Protein AF-A0A519VNT0-F1 (afdb_monomer)

Nearest PDB structures (foldseek):
  8uws-assembly1_D  TM=4.986E-01  e=8.029E-04  Enterobacter hormaechei
  5l0y-assembly1_A  TM=7.628E-01  e=1.742E+00  Thermochaetoides thermophila DSM 1495
  5l0y-assembly3_C  TM=7.439E-01  e=2.266E+00  Thermochaetoides thermophila DSM 1495
  5l0w-assembly1_B  TM=7.515E-01  e=2.797E+00  Thermochaetoides thermophila
  7kdt-assembly1_A  TM=6.307E-01  e=5.260E+00  Homo sapiens

Foldseek 3Di:
DVLVVLLVVLVVCVVVVVLVVSLVSLVVNCPDPPPVSVCSLVVNLVSCLSVVVLVVSLVSLVVSLVPPPDPDCSNVVSVLSNLLSVQQVVQVVDADDDDDDDQDDPQPPDADWDQWDDDPQKIKIKHWAWDDPVFDWDWDADPVRPDIDIDTDGGTAIAMKIWPHHSNDHDIDIDGQADADPQKHWGQWADQLVNFKIKIWIAGPPGAIFIWIWGADPPRGIDHTHTADCLGDPPPKHWHNWYQENVRQKIKIWICDPPDQARIFIWMWTADPVRDTHHIDTLDPLQDANYGKGNWDAHPVQQKIKTWDQRGRHSHDTFIWIWHDDSPDIDRTDTPGPPD

Solvent-accessible surface area (backbone atoms only — not comparable to full-atom values): 18352 Å² total; per-residue (Å²): 110,68,72,57,54,43,46,54,49,19,50,50,29,46,75,70,63,40,28,76,66,17,30,63,36,18,67,57,34,41,74,52,84,56,75,91,43,60,61,27,31,50,53,27,17,50,22,29,38,74,65,68,36,29,69,64,14,39,54,34,32,52,50,34,62,74,71,55,81,70,92,55,69,64,58,59,46,39,54,43,50,37,50,11,30,54,47,39,62,56,40,67,74,62,71,66,88,79,85,87,75,83,58,53,78,76,65,70,75,46,73,58,67,47,51,74,36,78,56,99,73,29,40,32,32,18,36,23,41,74,49,91,54,89,81,43,69,41,75,49,61,49,100,82,65,81,48,78,49,77,44,76,50,66,55,64,43,40,33,38,31,34,31,52,53,60,68,88,46,86,86,53,55,74,46,74,50,60,69,72,63,91,73,53,29,32,32,28,58,20,55,38,66,84,73,49,37,32,30,28,17,34,32,39,98,88,49,63,37,26,43,23,41,29,40,57,44,87,90,86,41,51,42,69,68,42,75,47,56,64,62,63,38,44,89,98,33,40,17,35,35,39,27,44,26,74,86,35,50,33,39,33,30,21,31,51,44,91,88,60,78,30,52,26,20,43,30,34,20,49,32,41,96,88,70,54,69,44,70,59,41,69,62,47,76,67,73,29,38,71,28,46,23,38,64,54,43,58,40,83,92,76,27,36,38,37,29,32,35,51,50,65,68,37,83,61,65,71,35,38,30,39,28,45,40,79,90,82,56,66,43,77,60,40,63,64,46,68,93,84

pLDDT: mean 92.42, std 7.84, range [57.22, 98.88]

Radius of gyration: 22.6 Å; Cα contacts (8 Å, |Δi|>4): 727; chains: 1; bounding box: 54×50×57 Å

Mean predicted aligned error: 5.79 Å

Structure (mmCIF, N/CA/C/O backbone):
data_AF-A0A519VNT0-F1
#
_entry.id   AF-A0A519VNT0-F1
#
loop_
_atom_site.group_PDB
_atom_site.id
_atom_site.type_symbol
_atom_site.label_atom_id
_atom_site.label_alt_id
_atom_site.label_comp_id
_atom_site.label_asym_id
_atom_site.label_entity_id
_atom_site.label_seq_id
_atom_site.pdbx_PDB_ins_code
_atom_site.Cartn_x
_atom_site.Cartn_y
_atom_site.Cartn_z
_atom_site.occupancy
_atom_site.B_iso_or_equiv
_atom_site.auth_seq_id
_atom_site.auth_comp_id
_atom_site.auth_asym_id
_atom_site.auth_atom_id
_atom_site.pdbx_PDB_model_num
ATOM 1 N N . ASP A 1 1 ? 31.251 14.416 -16.989 1.00 85.56 1 ASP A N 1
ATOM 2 C CA . ASP A 1 1 ? 30.393 15.292 -16.159 1.00 85.56 1 ASP A CA 1
ATOM 3 C C . ASP A 1 1 ? 28.983 15.468 -16.705 1.00 85.56 1 ASP A C 1
ATOM 5 O O . ASP A 1 1 ? 28.049 15.229 -15.952 1.00 85.56 1 ASP A O 1
ATOM 9 N N . HIS A 1 2 ? 28.792 15.786 -17.993 1.00 94.19 2 HIS A N 1
ATOM 10 C CA . HIS A 1 2 ? 27.448 15.972 -18.570 1.00 94.19 2 HIS A CA 1
ATOM 11 C C . HIS A 1 2 ? 26.512 14.753 -18.417 1.00 94.19 2 HIS A C 1
ATOM 13 O O . HIS A 1 2 ? 25.457 14.894 -17.804 1.00 94.19 2 HIS A O 1
ATOM 19 N N . GLU A 1 3 ? 26.909 13.562 -18.896 1.00 96.06 3 GLU A N 1
ATOM 20 C CA . GLU A 1 3 ? 26.074 12.343 -18.804 1.00 96.06 3 GLU A CA 1
ATOM 21 C C . GLU A 1 3 ? 25.669 12.027 -17.357 1.00 96.06 3 GLU A C 1
ATOM 23 O O . GLU A 1 3 ? 24.525 11.685 -17.069 1.00 96.06 3 GLU A O 1
ATOM 28 N N . TYR A 1 4 ? 26.607 12.208 -16.423 1.00 96.06 4 TYR A N 1
ATOM 29 C CA . TYR A 1 4 ? 26.356 12.022 -15.000 1.00 96.06 4 TYR A CA 1
ATOM 30 C C . TYR A 1 4 ? 25.304 12.999 -14.474 1.00 96.06 4 TYR A C 1
ATOM 32 O O . TYR A 1 4 ? 24.347 12.560 -13.845 1.00 96.06 4 TYR A O 1
ATOM 40 N N . CYS A 1 5 ? 25.443 14.299 -14.742 1.00 96.69 5 CYS A N 1
ATOM 41 C CA . CYS A 1 5 ? 24.480 15.296 -14.276 1.00 96.69 5 CYS A CA 1
ATOM 42 C C . CYS A 1 5 ? 23.077 15.056 -14.849 1.00 96.69 5 CYS A C 1
ATOM 44 O O . CYS A 1 5 ? 22.102 15.136 -14.105 1.00 96.69 5 CYS A O 1
ATOM 46 N N . VAL A 1 6 ? 22.978 14.720 -16.140 1.00 97.62 6 VAL A N 1
ATOM 47 C CA . VAL A 1 6 ? 21.698 14.407 -16.797 1.00 97.62 6 VAL A CA 1
ATOM 48 C C . VAL A 1 6 ? 21.039 13.190 -16.153 1.00 97.62 6 VAL A C 1
ATOM 50 O O . VAL A 1 6 ? 19.878 13.264 -15.758 1.00 97.62 6 VAL A O 1
ATOM 53 N N . PHE A 1 7 ? 21.787 12.098 -15.976 1.00 97.31 7 PHE A N 1
ATOM 54 C CA . PHE A 1 7 ? 21.265 10.884 -15.352 1.00 97.31 7 PHE A CA 1
ATOM 55 C C . PHE A 1 7 ? 20.817 11.123 -13.903 1.00 97.31 7 PHE A C 1
ATOM 57 O O . PHE A 1 7 ? 19.724 10.717 -13.524 1.00 97.31 7 PHE A O 1
ATOM 64 N N . GLN A 1 8 ? 21.616 11.830 -13.097 1.00 97.12 8 GLN A N 1
ATOM 65 C CA . GLN A 1 8 ? 21.263 12.112 -11.701 1.00 97.12 8 GLN A CA 1
ATOM 66 C C . GLN A 1 8 ? 20.022 13.002 -11.583 1.00 97.12 8 GLN A C 1
ATOM 68 O O . GLN A 1 8 ? 19.226 12.823 -10.661 1.00 97.12 8 GLN A O 1
ATOM 73 N N . LEU A 1 9 ? 19.839 13.949 -12.507 1.00 97.00 9 LEU A N 1
ATOM 74 C CA . LEU A 1 9 ? 18.636 14.773 -12.552 1.00 97.00 9 LEU A CA 1
ATOM 75 C C . LEU A 1 9 ? 17.406 13.942 -12.944 1.00 97.00 9 LEU A C 1
ATOM 77 O O . LEU A 1 9 ? 16.377 14.046 -12.278 1.00 97.00 9 LEU A O 1
ATOM 81 N N . ALA A 1 10 ? 17.535 13.073 -13.952 1.00 97.75 10 ALA A N 1
ATOM 82 C CA . ALA A 1 10 ? 16.481 12.148 -14.367 1.00 97.75 10 ALA A CA 1
ATOM 83 C C . ALA A 1 10 ? 16.052 11.212 -13.220 1.00 97.75 10 ALA A C 1
ATOM 85 O O . ALA A 1 10 ? 14.868 11.143 -12.888 1.00 97.75 10 ALA A O 1
ATOM 86 N N . GLU A 1 11 ? 17.016 10.565 -12.553 1.00 97.12 11 GLU A N 1
ATOM 87 C CA . GLU A 1 11 ? 16.769 9.680 -11.405 1.00 97.12 11 GLU A CA 1
ATOM 88 C C . GLU A 1 11 ? 16.123 10.425 -10.235 1.00 97.12 11 GLU A C 1
ATOM 90 O O . GLU A 1 11 ? 15.186 9.916 -9.621 1.00 97.12 11 GLU A O 1
ATOM 95 N N . SER A 1 12 ? 16.584 11.643 -9.937 1.00 97.25 12 SER A N 1
ATOM 96 C CA . SER A 1 12 ? 16.016 12.466 -8.865 1.00 97.25 12 SER A CA 1
ATOM 97 C C . SER A 1 12 ? 14.551 12.817 -9.142 1.00 97.25 12 SER A C 1
ATOM 99 O O . SER A 1 12 ? 13.687 12.617 -8.285 1.00 97.25 12 SER A O 1
ATOM 101 N N . LEU A 1 13 ? 14.244 13.270 -10.362 1.00 97.81 13 LEU A N 1
ATOM 102 C CA . LEU A 1 13 ? 12.881 13.613 -10.775 1.00 97.81 13 LEU A CA 1
ATOM 103 C C . LEU A 1 13 ? 11.958 12.389 -10.766 1.00 97.81 13 LEU A C 1
ATOM 105 O O . LEU A 1 13 ? 10.841 12.469 -10.253 1.00 97.81 13 LEU A O 1
ATOM 109 N N . ARG A 1 14 ? 12.437 11.240 -11.255 1.00 96.56 14 ARG A N 1
ATOM 110 C CA . ARG A 1 14 ? 11.702 9.966 -11.230 1.00 96.56 14 ARG A CA 1
ATOM 111 C C . ARG A 1 14 ? 11.460 9.471 -9.808 1.00 96.56 14 ARG A C 1
ATOM 113 O O . ARG A 1 14 ? 10.339 9.094 -9.478 1.00 96.56 14 ARG A O 1
ATOM 120 N N . GLY A 1 15 ? 12.471 9.541 -8.941 1.00 94.38 15 GLY A N 1
ATOM 121 C CA . GLY A 1 15 ? 12.352 9.210 -7.519 1.00 94.38 15 GLY A CA 1
ATOM 122 C C . GLY A 1 15 ? 11.358 10.114 -6.783 1.00 94.38 15 GLY A C 1
ATOM 123 O O . GLY A 1 15 ? 10.621 9.648 -5.915 1.00 94.38 15 GLY A O 1
ATOM 124 N N . TYR A 1 16 ? 11.270 11.384 -7.186 1.00 93.75 16 TYR A N 1
ATOM 125 C CA . TYR A 1 16 ? 10.260 12.335 -6.715 1.00 93.75 16 TYR A CA 1
ATOM 126 C C . TYR A 1 16 ? 8.884 12.166 -7.393 1.00 93.75 16 TYR A C 1
ATOM 128 O O . TYR A 1 16 ? 7.928 12.848 -7.030 1.00 93.75 16 TYR A O 1
ATOM 136 N N . LYS A 1 17 ? 8.756 11.238 -8.352 1.00 93.88 17 LYS A N 1
ATOM 137 C CA . LYS A 1 17 ? 7.556 10.987 -9.170 1.00 93.88 17 LYS A CA 1
ATOM 138 C C . LYS A 1 17 ? 7.111 12.177 -10.030 1.00 93.88 17 LYS A C 1
ATOM 140 O O . LYS A 1 17 ? 5.953 12.247 -10.436 1.00 93.88 17 LYS A O 1
ATOM 145 N N . ASN A 1 18 ? 8.023 13.092 -10.352 1.00 96.81 18 ASN A N 1
ATOM 146 C CA . ASN A 1 18 ? 7.801 14.115 -11.370 1.00 96.81 18 ASN A CA 1
ATOM 147 C C . ASN A 1 18 ? 8.150 13.544 -12.754 1.00 96.81 18 ASN A C 1
ATOM 149 O O . ASN A 1 18 ? 9.199 13.837 -13.330 1.00 96.81 18 ASN A O 1
ATOM 153 N N . PHE A 1 19 ? 7.281 12.663 -13.250 1.00 96.69 19 PHE A N 1
ATOM 154 C CA . PHE A 1 19 ? 7.513 11.914 -14.486 1.00 96.69 19 PHE A CA 1
ATOM 155 C C . PHE A 1 19 ? 7.483 12.791 -15.742 1.00 96.69 19 PHE A C 1
ATOM 157 O O . PHE A 1 19 ? 8.197 12.492 -16.698 1.00 96.69 19 PHE A O 1
ATOM 164 N N . THR A 1 20 ? 6.732 13.896 -15.727 1.00 96.75 20 THR A N 1
ATOM 165 C CA . THR A 1 20 ? 6.693 14.870 -16.828 1.00 96.75 20 THR A CA 1
ATOM 166 C C . THR A 1 20 ? 8.078 15.443 -17.113 1.00 96.75 20 THR A C 1
ATOM 168 O O . THR A 1 20 ? 8.523 15.446 -18.260 1.00 96.75 20 THR A O 1
ATOM 171 N N . ASP A 1 21 ? 8.786 15.882 -16.071 1.00 97.44 21 ASP A N 1
ATOM 172 C CA . ASP A 1 21 ? 10.123 16.453 -16.236 1.00 97.44 21 ASP A CA 1
ATOM 173 C C . ASP A 1 21 ? 11.182 15.356 -16.396 1.00 97.44 21 ASP A C 1
ATOM 175 O O . ASP A 1 21 ? 12.116 15.511 -17.182 1.00 97.44 21 ASP A O 1
ATOM 179 N N . ALA A 1 22 ? 11.036 14.224 -15.693 1.00 98.19 22 ALA A N 1
ATOM 180 C CA . ALA A 1 22 ? 11.963 13.098 -15.809 1.00 98.19 22 ALA A CA 1
ATOM 181 C C . ALA A 1 22 ? 12.039 12.551 -17.245 1.00 98.19 22 ALA A C 1
ATOM 183 O O . ALA A 1 22 ? 13.131 12.218 -17.707 1.00 98.19 22 ALA A O 1
ATOM 184 N N . GLU A 1 23 ? 10.909 12.500 -17.961 1.00 98.25 23 GLU A N 1
ATOM 185 C CA . GLU A 1 23 ? 10.842 12.029 -19.350 1.00 98.25 23 GLU A CA 1
ATOM 186 C C . GLU A 1 23 ? 11.825 12.781 -20.258 1.00 98.25 23 GLU A C 1
ATOM 188 O O . GLU A 1 23 ? 12.539 12.155 -21.040 1.00 98.25 23 GLU A O 1
ATOM 193 N N . GLN A 1 24 ? 11.920 14.108 -20.119 1.00 97.38 24 GLN A N 1
ATOM 194 C CA . GLN A 1 24 ? 12.799 14.940 -20.949 1.00 97.38 24 GLN A CA 1
ATOM 195 C C . GLN A 1 24 ? 14.274 14.582 -20.745 1.00 97.38 24 GLN A C 1
ATOM 197 O O . GLN A 1 24 ? 15.047 14.523 -21.700 1.00 97.38 24 GLN A O 1
ATOM 202 N N . TRP A 1 25 ? 14.670 14.303 -19.503 1.00 98.19 25 TRP A N 1
ATOM 203 C CA . TRP A 1 25 ? 16.051 13.953 -19.179 1.00 98.19 25 TRP A CA 1
ATOM 204 C C . TRP A 1 25 ? 16.388 12.511 -19.556 1.00 98.19 25 TRP A C 1
ATOM 206 O O . TRP A 1 25 ? 17.481 12.256 -20.063 1.00 98.19 25 TRP A O 1
ATOM 216 N N . TYR A 1 26 ? 15.454 11.569 -19.395 1.00 98.38 26 TYR A N 1
ATOM 217 C CA . TYR A 1 26 ? 15.657 10.203 -19.881 1.00 98.38 26 TYR A CA 1
ATOM 218 C C . TYR A 1 26 ? 15.629 10.094 -21.405 1.00 98.38 26 TYR A C 1
ATOM 220 O O . TYR A 1 26 ? 16.329 9.240 -21.947 1.00 98.38 26 TYR A O 1
ATOM 228 N N . ALA A 1 27 ? 14.909 10.978 -22.104 1.00 97.69 27 ALA A N 1
ATOM 229 C CA . ALA A 1 27 ? 14.962 11.060 -23.561 1.00 97.69 27 ALA A CA 1
ATOM 230 C C . ALA A 1 27 ? 16.383 11.348 -24.071 1.00 97.69 27 ALA A C 1
ATOM 232 O O . ALA A 1 27 ? 16.737 10.874 -25.145 1.00 97.69 27 ALA A O 1
ATOM 233 N N . LEU A 1 28 ? 17.194 12.077 -23.293 1.00 97.00 28 LEU A N 1
ATOM 234 C CA . LEU A 1 28 ? 18.621 12.283 -23.560 1.00 97.00 28 LEU A CA 1
ATOM 235 C C . LEU A 1 28 ? 19.463 11.095 -23.072 1.00 97.00 28 LEU A C 1
ATOM 237 O O . LEU A 1 28 ? 20.336 10.610 -23.788 1.00 97.00 28 LEU A O 1
ATOM 241 N N . ALA A 1 29 ? 19.206 10.620 -21.849 1.00 97.19 29 ALA A N 1
ATOM 242 C CA . ALA A 1 29 ? 20.043 9.612 -21.200 1.00 97.19 29 ALA A CA 1
ATOM 243 C C . ALA A 1 29 ? 19.969 8.222 -21.849 1.00 97.19 29 ALA A C 1
ATOM 245 O O . ALA A 1 29 ? 20.934 7.463 -21.770 1.00 97.19 29 ALA A O 1
ATOM 246 N N . LYS A 1 30 ? 18.846 7.874 -22.493 1.00 95.94 30 LYS A N 1
ATOM 247 C CA . LYS A 1 30 ? 18.658 6.568 -23.146 1.00 95.94 30 LYS A CA 1
ATOM 248 C C . LYS A 1 30 ? 19.685 6.278 -24.247 1.00 95.94 30 LYS A C 1
ATOM 250 O O . LYS A 1 30 ? 19.973 5.115 -24.495 1.00 95.94 30 LYS A O 1
ATOM 255 N N . ASP A 1 31 ? 20.253 7.318 -24.862 1.00 94.06 31 ASP A N 1
ATOM 256 C CA . ASP A 1 31 ? 21.193 7.190 -25.980 1.00 94.06 31 ASP A CA 1
ATOM 257 C C . ASP A 1 31 ? 22.669 7.178 -25.537 1.00 94.06 31 ASP A C 1
ATOM 259 O O . ASP A 1 31 ? 23.569 6.994 -26.371 1.00 94.06 31 ASP A O 1
ATOM 263 N N . PHE A 1 32 ? 22.940 7.346 -24.235 1.00 95.62 32 PHE A N 1
ATOM 264 C CA . PHE A 1 32 ? 24.294 7.325 -23.678 1.00 95.62 32 PHE A CA 1
ATOM 265 C C . PHE A 1 32 ? 24.969 5.972 -23.914 1.00 95.62 32 PHE A C 1
ATOM 267 O O . PHE A 1 32 ? 24.400 4.909 -23.674 1.00 95.62 32 PHE A O 1
ATOM 274 N N . LYS A 1 33 ? 26.226 6.004 -24.372 1.00 93.81 33 LYS A N 1
ATOM 275 C CA . LYS A 1 33 ? 26.982 4.787 -24.729 1.00 93.81 33 LYS A CA 1
ATOM 276 C C . LYS A 1 33 ? 27.740 4.179 -23.558 1.00 93.81 33 LYS A C 1
ATOM 278 O O . LYS A 1 33 ? 28.199 3.043 -23.647 1.00 93.81 33 LYS A O 1
ATOM 283 N N . ASN A 1 34 ? 27.878 4.920 -22.462 1.00 93.94 34 ASN A N 1
ATOM 284 C CA . ASN A 1 34 ? 28.502 4.416 -21.253 1.00 93.94 34 ASN A CA 1
ATOM 285 C C . ASN A 1 34 ? 27.618 3.321 -20.614 1.00 93.94 34 ASN A C 1
ATOM 287 O O . ASN A 1 34 ? 26.495 3.624 -20.201 1.00 93.94 34 ASN A O 1
ATOM 291 N N . PRO A 1 35 ? 28.117 2.077 -20.449 1.00 91.19 35 PRO A N 1
ATOM 292 C CA . PRO A 1 35 ? 27.338 0.964 -19.897 1.00 91.19 35 PRO A CA 1
ATOM 293 C C . PRO A 1 35 ? 26.754 1.225 -18.504 1.00 91.19 35 PRO A C 1
ATOM 295 O O . PRO A 1 35 ? 25.769 0.601 -18.121 1.00 91.19 35 PRO A O 1
ATOM 298 N N . LYS A 1 36 ? 27.321 2.173 -17.744 1.00 93.69 36 LYS A N 1
ATOM 299 C CA . LYS A 1 36 ? 26.780 2.607 -16.449 1.00 93.69 36 LYS A CA 1
ATOM 300 C C . LYS A 1 36 ? 25.332 3.108 -16.542 1.00 93.69 36 LYS A C 1
ATOM 302 O O . LYS A 1 36 ? 24.593 2.983 -15.571 1.00 93.69 36 LYS A O 1
ATOM 307 N N . TYR A 1 37 ? 24.934 3.668 -17.684 1.00 95.50 37 TYR A N 1
ATOM 308 C CA . TYR A 1 37 ? 23.617 4.274 -17.894 1.00 95.50 37 TYR A CA 1
ATOM 309 C C . TYR A 1 37 ? 22.685 3.403 -18.737 1.00 95.50 37 TYR A C 1
ATOM 311 O O . TYR A 1 37 ? 21.644 3.884 -19.173 1.00 95.50 37 TYR A O 1
ATOM 319 N N . ILE A 1 38 ? 23.017 2.125 -18.939 1.00 93.38 38 ILE A N 1
ATOM 320 C CA . ILE A 1 38 ? 22.280 1.221 -19.833 1.00 93.38 38 ILE A CA 1
ATOM 321 C C . ILE A 1 38 ? 20.786 1.079 -19.481 1.00 93.38 38 ILE A C 1
ATOM 323 O O . ILE A 1 38 ? 19.953 0.881 -20.359 1.00 93.38 38 ILE A O 1
ATOM 327 N N . LEU A 1 39 ? 20.419 1.243 -18.204 1.00 97.00 39 LEU A N 1
ATOM 328 C CA . LEU A 1 39 ? 19.022 1.195 -17.753 1.00 97.00 39 LEU A CA 1
ATOM 329 C C . LEU A 1 39 ? 18.229 2.478 -18.048 1.00 97.00 39 LEU A C 1
ATOM 331 O O . LEU A 1 39 ? 17.021 2.500 -17.840 1.00 97.00 39 LEU A O 1
ATOM 335 N N . SER A 1 40 ? 18.858 3.535 -18.568 1.00 97.81 40 SER A N 1
ATOM 336 C CA . SER A 1 40 ? 18.159 4.781 -18.920 1.00 97.81 40 SER A CA 1
ATOM 337 C C . SER A 1 40 ? 17.066 4.555 -19.964 1.00 97.81 40 SER A C 1
ATOM 339 O O . SER A 1 40 ? 16.037 5.215 -19.906 1.00 97.81 40 SER A O 1
ATOM 341 N N . SER A 1 41 ? 17.248 3.589 -20.873 1.00 97.06 41 SER A N 1
ATOM 342 C CA . SER A 1 41 ? 16.222 3.199 -21.850 1.00 97.06 41 SER A CA 1
ATOM 343 C C . SER A 1 41 ? 14.996 2.550 -21.183 1.00 97.06 41 SER A C 1
ATOM 345 O O . SER A 1 41 ? 13.860 2.899 -21.501 1.00 97.06 41 SER A O 1
ATOM 347 N N . PHE A 1 42 ? 15.207 1.696 -20.172 1.00 98.12 42 PHE A N 1
ATOM 348 C CA . PHE A 1 42 ? 14.118 1.137 -19.360 1.00 98.12 42 PHE A CA 1
ATOM 349 C C . PHE A 1 42 ? 13.363 2.237 -18.604 1.00 98.12 42 PHE A C 1
ATOM 351 O O . PHE A 1 42 ? 12.135 2.295 -18.641 1.00 98.12 42 PHE A O 1
ATOM 358 N N . TRP A 1 43 ? 14.091 3.136 -17.939 1.00 98.12 43 TRP A N 1
ATOM 359 C CA . TRP A 1 43 ? 13.475 4.215 -17.168 1.00 98.12 43 TRP A CA 1
ATOM 360 C C . TRP A 1 43 ? 12.768 5.237 -18.055 1.00 98.12 43 TRP A C 1
ATOM 362 O O . TRP A 1 43 ? 11.705 5.719 -17.678 1.00 98.12 43 TRP A O 1
ATOM 372 N N . TYR A 1 44 ? 13.277 5.508 -19.258 1.00 98.56 44 TYR A N 1
ATOM 373 C CA . TYR A 1 44 ? 12.567 6.313 -20.248 1.00 98.56 44 TYR A CA 1
ATOM 374 C C . TYR A 1 44 ? 11.183 5.723 -20.557 1.00 98.56 44 TYR A C 1
ATOM 376 O O . TYR A 1 44 ? 10.173 6.423 -20.460 1.00 98.56 44 TYR A O 1
ATOM 384 N N . ALA A 1 45 ? 11.120 4.420 -20.839 1.00 98.38 45 ALA A N 1
ATOM 385 C CA . ALA A 1 45 ? 9.864 3.719 -21.088 1.00 98.38 45 ALA A CA 1
ATOM 386 C C . ALA A 1 45 ? 8.911 3.753 -19.873 1.00 98.38 45 ALA A C 1
ATOM 388 O O . ALA A 1 45 ? 7.714 3.992 -20.041 1.00 98.38 45 ALA A O 1
ATOM 389 N N . GLU A 1 46 ? 9.431 3.614 -18.645 1.00 97.06 46 GLU A N 1
ATOM 390 C CA . GLU A 1 46 ? 8.644 3.804 -17.413 1.00 97.06 46 GLU A CA 1
ATOM 391 C C . GLU A 1 46 ? 8.063 5.225 -17.323 1.00 97.06 46 GLU A C 1
ATOM 393 O O . GLU A 1 46 ? 6.879 5.381 -17.020 1.00 97.06 46 GLU A O 1
ATOM 398 N N . THR A 1 47 ? 8.854 6.265 -17.617 1.00 97.81 47 THR A N 1
ATOM 399 C CA . THR A 1 47 ? 8.358 7.651 -17.572 1.00 97.81 47 THR A CA 1
ATOM 400 C C . THR A 1 47 ? 7.276 7.915 -18.614 1.00 97.81 47 THR A C 1
ATOM 402 O O . THR A 1 47 ? 6.268 8.538 -18.284 1.00 97.81 47 THR A O 1
ATOM 405 N N . LEU A 1 48 ? 7.418 7.370 -19.829 1.00 98.31 48 LEU A N 1
ATOM 406 C CA . LEU A 1 48 ? 6.377 7.435 -20.857 1.00 98.31 48 LEU A CA 1
ATOM 407 C C . LEU A 1 48 ? 5.083 6.786 -20.354 1.00 98.31 48 LEU A C 1
ATOM 409 O O . LEU A 1 48 ? 4.016 7.401 -20.405 1.00 98.31 48 LEU A O 1
ATOM 413 N N . ARG A 1 49 ? 5.172 5.579 -19.779 1.00 97.12 49 ARG A N 1
ATOM 414 C CA . ARG A 1 49 ? 4.012 4.892 -19.200 1.00 97.12 49 ARG A CA 1
ATOM 415 C C . ARG A 1 49 ? 3.353 5.730 -18.104 1.00 97.12 49 ARG A C 1
ATOM 417 O O . ARG A 1 49 ? 2.132 5.872 -18.098 1.00 97.12 49 ARG A O 1
ATOM 424 N N . ALA A 1 50 ? 4.138 6.283 -17.183 1.00 95.56 50 ALA A N 1
ATOM 425 C CA . ALA A 1 50 ? 3.629 7.103 -16.086 1.00 95.56 50 ALA A CA 1
ATOM 426 C C . ALA A 1 50 ? 2.952 8.397 -16.578 1.00 95.56 50 ALA A C 1
ATOM 428 O O . ALA A 1 50 ? 1.967 8.836 -15.986 1.00 95.56 50 ALA A O 1
ATOM 429 N N . ASN A 1 51 ? 3.417 8.947 -17.702 1.00 96.44 51 ASN A N 1
ATOM 430 C CA . ASN A 1 51 ? 2.796 10.071 -18.405 1.00 96.44 51 ASN A CA 1
ATOM 431 C C . ASN A 1 51 ? 1.628 9.649 -19.321 1.00 96.44 51 ASN A C 1
ATOM 433 O O . ASN A 1 51 ? 1.151 10.457 -20.114 1.00 96.44 51 ASN A O 1
ATOM 437 N N . GLN A 1 52 ? 1.154 8.400 -19.210 1.00 95.19 52 GLN A N 1
ATOM 438 C CA . GLN A 1 52 ? 0.039 7.822 -19.976 1.00 95.19 52 GLN A CA 1
ATOM 439 C C . GLN A 1 52 ? 0.293 7.729 -21.491 1.00 95.19 52 GLN A C 1
ATOM 441 O O . GLN A 1 52 ? -0.630 7.546 -22.286 1.00 95.19 52 GLN A O 1
ATOM 446 N N . LYS A 1 53 ? 1.561 7.787 -21.903 1.00 97.69 53 LYS A N 1
ATOM 447 C CA . LYS A 1 53 ? 2.027 7.599 -23.280 1.00 97.69 53 LYS A CA 1
ATOM 448 C C . LYS A 1 53 ? 2.231 6.113 -23.579 1.00 97.69 53 LYS A C 1
ATOM 450 O O . LYS A 1 53 ? 3.338 5.653 -23.848 1.00 97.69 53 LYS A O 1
ATOM 455 N N . TYR A 1 54 ? 1.162 5.327 -23.444 1.00 97.81 54 TYR A N 1
ATOM 456 C CA . TYR A 1 54 ? 1.250 3.862 -23.405 1.00 97.81 54 TYR A CA 1
ATOM 457 C C . TYR A 1 54 ? 1.795 3.235 -24.691 1.00 97.81 54 TYR A C 1
ATOM 459 O O . TYR A 1 54 ? 2.577 2.293 -24.612 1.00 97.81 54 TYR A O 1
ATOM 467 N N . SER A 1 55 ? 1.418 3.751 -25.863 1.00 98.38 55 SER A N 1
ATOM 468 C CA . SER A 1 55 ? 1.931 3.245 -27.143 1.00 98.38 55 SER A CA 1
ATOM 469 C C . SER A 1 55 ? 3.438 3.482 -27.268 1.00 98.38 55 SER A C 1
ATOM 471 O O . SER A 1 55 ? 4.189 2.535 -27.488 1.00 98.38 55 SER A O 1
ATOM 473 N N . GLU A 1 56 ? 3.902 4.711 -27.012 1.00 98.62 56 GLU A N 1
ATOM 474 C CA . GLU A 1 56 ? 5.337 5.029 -27.026 1.00 98.62 56 GLU A CA 1
ATOM 475 C C . GLU A 1 56 ? 6.126 4.255 -25.955 1.00 98.62 56 GLU A C 1
ATOM 477 O O . GLU A 1 56 ? 7.278 3.869 -26.176 1.00 98.62 56 GLU A O 1
ATOM 482 N N . ALA A 1 57 ? 5.518 4.005 -24.791 1.00 98.56 57 ALA A N 1
ATOM 483 C CA . ALA A 1 57 ? 6.114 3.191 -23.738 1.00 98.56 57 ALA A CA 1
ATOM 484 C C . ALA A 1 57 ? 6.307 1.735 -24.190 1.00 98.56 57 ALA A C 1
ATOM 486 O O . ALA A 1 57 ? 7.381 1.177 -23.970 1.00 98.56 57 ALA A O 1
ATOM 487 N N . ILE A 1 58 ? 5.314 1.132 -24.859 1.00 98.81 58 ILE A N 1
ATOM 488 C CA . ILE A 1 58 ? 5.418 -0.225 -25.425 1.00 98.81 58 ILE A CA 1
ATOM 489 C C . ILE A 1 58 ? 6.586 -0.303 -26.409 1.00 98.81 58 ILE A C 1
ATOM 491 O O . ILE A 1 58 ? 7.416 -1.208 -26.303 1.00 98.81 58 ILE A O 1
ATOM 495 N N . ASP A 1 59 ? 6.681 0.653 -27.332 1.00 98.69 59 ASP A N 1
ATOM 496 C CA . ASP A 1 59 ? 7.762 0.694 -28.320 1.00 98.69 59 ASP A CA 1
ATOM 497 C C . ASP A 1 59 ? 9.133 0.847 -27.648 1.00 98.69 59 ASP A C 1
ATOM 499 O O . ASP A 1 59 ? 10.097 0.159 -28.001 1.00 98.69 59 ASP A O 1
ATOM 503 N N . SER A 1 60 ? 9.217 1.692 -26.620 1.00 98.44 60 SER A N 1
ATOM 504 C CA . SER A 1 60 ? 10.450 1.919 -25.863 1.00 98.44 60 SER A CA 1
ATOM 505 C C . SER A 1 60 ? 10.872 0.695 -25.041 1.00 98.44 60 SER A C 1
ATOM 507 O O . SER A 1 60 ? 12.048 0.336 -25.046 1.00 98.44 60 SER A O 1
ATOM 509 N N . PHE A 1 61 ? 9.938 -0.012 -24.393 1.00 98.56 61 PHE A N 1
ATOM 510 C CA . PHE A 1 61 ? 10.246 -1.262 -23.688 1.00 98.56 61 PHE A CA 1
ATOM 511 C C . PHE A 1 61 ? 10.662 -2.384 -24.644 1.00 98.56 61 PHE A C 1
ATOM 513 O O . PHE A 1 61 ? 11.579 -3.140 -24.327 1.00 98.56 61 PHE A O 1
ATOM 520 N N . ASN A 1 62 ? 10.034 -2.494 -25.818 1.00 98.50 62 ASN A N 1
ATOM 521 C CA . ASN A 1 62 ? 10.457 -3.454 -26.841 1.00 98.50 62 ASN A CA 1
ATOM 522 C C . ASN A 1 62 ? 11.869 -3.144 -27.351 1.00 98.50 62 ASN A C 1
ATOM 524 O O . ASN A 1 62 ? 12.673 -4.060 -27.519 1.00 98.50 62 ASN A O 1
ATOM 528 N N . SER A 1 63 ? 12.189 -1.861 -27.533 1.00 97.25 63 SER A N 1
ATOM 529 C CA . SER A 1 63 ? 13.532 -1.412 -27.921 1.00 97.25 63 SER A CA 1
ATOM 530 C C . SER A 1 63 ? 14.563 -1.759 -26.842 1.00 97.25 63 SER A C 1
ATOM 532 O O . SER A 1 63 ? 15.596 -2.355 -27.141 1.00 97.25 63 SER A O 1
ATOM 534 N N . PHE A 1 64 ? 14.241 -1.500 -25.569 1.00 97.44 64 PHE A N 1
ATOM 535 C CA . PHE A 1 64 ? 15.056 -1.937 -24.435 1.00 97.44 64 PHE A CA 1
ATOM 536 C C . PHE A 1 64 ? 15.289 -3.455 -24.450 1.00 97.44 64 PHE A C 1
ATOM 538 O O . PHE A 1 64 ? 16.426 -3.894 -24.333 1.00 97.44 64 PHE A O 1
ATOM 545 N N . LEU A 1 65 ? 14.248 -4.269 -24.648 1.00 97.12 65 LEU A N 1
ATOM 546 C CA . LEU A 1 65 ? 14.368 -5.733 -24.691 1.00 97.12 65 LEU A CA 1
ATOM 547 C C . LEU A 1 65 ? 15.206 -6.253 -25.870 1.00 97.12 65 LEU A C 1
ATOM 549 O O . LEU A 1 65 ? 15.778 -7.337 -25.764 1.00 97.12 65 LEU A O 1
ATOM 553 N N . ALA A 1 66 ? 15.266 -5.517 -26.982 1.00 96.31 66 ALA A N 1
ATOM 554 C CA . ALA A 1 66 ? 16.075 -5.881 -28.142 1.00 96.31 66 ALA A CA 1
ATOM 555 C C . ALA A 1 66 ? 17.574 -5.613 -27.920 1.00 96.31 66 ALA A C 1
ATOM 557 O O . ALA A 1 66 ? 18.411 -6.378 -28.398 1.00 96.31 66 ALA A O 1
ATOM 558 N N . GLU A 1 67 ? 17.913 -4.549 -27.190 1.00 93.19 67 GLU A N 1
ATOM 559 C CA . GLU A 1 67 ? 19.299 -4.116 -26.966 1.00 93.19 67 GLU A CA 1
ATOM 560 C C . GLU A 1 67 ? 19.893 -4.641 -25.648 1.00 93.19 67 GLU A C 1
ATOM 562 O O . GLU A 1 67 ? 21.105 -4.838 -25.531 1.00 93.19 67 GLU A O 1
ATOM 567 N N . TYR A 1 68 ? 19.055 -4.889 -24.642 1.00 94.94 68 TYR A N 1
ATOM 568 C CA . TYR A 1 68 ? 19.483 -5.279 -23.305 1.00 94.94 68 TYR A CA 1
ATOM 569 C C . TYR A 1 68 ? 19.714 -6.791 -23.191 1.00 94.94 68 TYR A C 1
ATOM 571 O O . TYR A 1 68 ? 18.787 -7.583 -23.027 1.00 94.94 68 TYR A O 1
ATOM 579 N N . SER A 1 69 ? 20.981 -7.207 -23.241 1.00 91.19 69 SER A N 1
ATOM 580 C CA . SER A 1 69 ? 21.372 -8.626 -23.214 1.00 91.19 69 SER A CA 1
ATOM 581 C C . SER A 1 69 ? 21.505 -9.237 -21.812 1.00 91.19 69 SER A C 1
ATOM 583 O O . SER A 1 69 ? 21.691 -10.451 -21.685 1.00 91.19 69 SER A O 1
ATOM 585 N N . THR A 1 70 ? 21.469 -8.424 -20.753 1.00 93.25 70 THR A N 1
ATOM 586 C CA . THR A 1 70 ? 21.631 -8.909 -19.375 1.00 93.25 70 THR A CA 1
ATOM 587 C C . THR A 1 70 ? 20.387 -9.680 -18.936 1.00 93.25 70 THR A C 1
ATOM 589 O O . THR A 1 70 ? 19.260 -9.206 -19.049 1.00 93.25 70 THR A O 1
ATOM 592 N N . LYS A 1 71 ? 20.587 -10.893 -18.413 1.00 91.19 71 LYS A N 1
ATOM 593 C CA . LYS A 1 71 ? 19.506 -11.760 -17.926 1.00 91.19 71 LYS A CA 1
ATOM 594 C C . LYS A 1 71 ? 19.236 -11.500 -16.449 1.00 91.19 71 LYS A C 1
ATOM 596 O O . LYS A 1 71 ? 19.698 -12.250 -15.593 1.00 91.19 71 LYS A O 1
ATOM 601 N N . ASP A 1 72 ? 18.493 -10.443 -16.166 1.00 94.81 72 ASP A N 1
ATOM 602 C CA . ASP A 1 72 ? 18.087 -10.081 -14.811 1.00 94.81 72 ASP A CA 1
ATOM 603 C C . ASP A 1 72 ? 16.583 -9.762 -14.718 1.00 94.81 72 ASP A C 1
ATOM 605 O O . ASP A 1 72 ? 15.795 -10.058 -15.624 1.00 94.81 72 ASP A O 1
ATOM 609 N N . SER A 1 73 ? 16.162 -9.197 -13.584 1.00 93.69 73 SER A N 1
ATOM 610 C CA . SER A 1 73 ? 14.758 -8.888 -13.326 1.00 93.69 73 SER A CA 1
ATOM 611 C C . SER A 1 73 ? 14.196 -7.787 -14.230 1.00 93.69 73 SER A C 1
ATOM 613 O O . SER A 1 73 ? 12.978 -7.754 -14.410 1.00 93.69 73 SER A O 1
ATOM 615 N N . PHE A 1 74 ? 15.022 -6.935 -14.856 1.00 96.19 74 PHE A N 1
ATOM 616 C CA . PHE A 1 74 ? 14.537 -5.871 -15.741 1.00 96.19 74 PHE A CA 1
ATOM 617 C C . PHE A 1 74 ? 13.906 -6.419 -17.019 1.00 96.19 74 PHE A C 1
ATOM 619 O O . PHE A 1 74 ? 12.944 -5.838 -17.514 1.00 96.19 74 PHE A O 1
ATOM 626 N N . VAL A 1 75 ? 14.358 -7.576 -17.509 1.00 96.44 75 VAL A N 1
ATOM 627 C CA . VAL A 1 75 ? 13.734 -8.250 -18.661 1.00 96.44 75 VAL A CA 1
ATOM 628 C C . VAL A 1 75 ? 12.297 -8.661 -18.335 1.00 96.44 75 VAL A C 1
ATOM 630 O O . VAL A 1 75 ? 11.376 -8.420 -19.117 1.00 96.44 75 VAL A O 1
ATOM 633 N N . SER A 1 76 ? 12.082 -9.269 -17.166 1.00 95.25 76 SER A N 1
ATOM 634 C CA . SER A 1 76 ? 10.742 -9.661 -16.716 1.00 95.25 76 SER A CA 1
ATOM 635 C C . SER A 1 76 ? 9.873 -8.442 -16.400 1.00 95.25 76 SER A C 1
ATOM 637 O O . SER A 1 76 ? 8.695 -8.437 -16.750 1.00 95.25 76 SER A O 1
ATOM 639 N N . LYS A 1 77 ? 10.453 -7.387 -15.810 1.00 95.75 77 LYS A N 1
ATOM 640 C CA . LYS A 1 77 ? 9.753 -6.123 -15.544 1.00 95.75 77 LYS A CA 1
ATOM 641 C C . LYS A 1 77 ? 9.325 -5.423 -16.828 1.00 95.75 77 LYS A C 1
ATOM 643 O O . LYS A 1 77 ? 8.173 -5.042 -16.927 1.00 95.75 77 LYS A O 1
ATOM 648 N N . ALA A 1 78 ? 10.182 -5.332 -17.843 1.00 97.31 78 ALA A N 1
ATOM 649 C CA . ALA A 1 78 ? 9.818 -4.709 -19.117 1.00 97.31 78 ALA A CA 1
ATOM 650 C C . ALA A 1 78 ? 8.649 -5.444 -19.794 1.00 97.31 78 ALA A C 1
ATOM 652 O O . ALA A 1 78 ? 7.728 -4.813 -20.301 1.00 97.31 78 ALA A O 1
ATOM 653 N N . LYS A 1 79 ? 8.629 -6.783 -19.739 1.00 97.38 79 LYS A N 1
ATOM 654 C CA . LYS A 1 79 ? 7.496 -7.580 -20.240 1.00 97.38 79 LYS A CA 1
ATOM 655 C C . LYS A 1 79 ? 6.211 -7.330 -19.451 1.00 97.38 79 LYS A C 1
ATOM 657 O O . LYS A 1 79 ? 5.148 -7.216 -20.057 1.00 97.38 79 LYS A O 1
ATOM 662 N N . LEU A 1 80 ? 6.309 -7.240 -18.122 1.00 97.00 80 LEU A N 1
ATOM 663 C CA . LEU A 1 80 ? 5.182 -6.881 -17.263 1.00 97.00 80 LEU A CA 1
ATOM 664 C C . LEU A 1 80 ? 4.645 -5.490 -17.625 1.00 97.00 80 LEU A C 1
ATOM 666 O O . LEU A 1 80 ? 3.443 -5.328 -17.789 1.00 97.00 80 LEU A O 1
ATOM 670 N N . GLU A 1 81 ? 5.532 -4.515 -17.817 1.00 97.75 81 GLU A N 1
ATOM 671 C CA . GLU A 1 81 ? 5.168 -3.137 -18.141 1.00 97.75 81 GLU A CA 1
ATOM 672 C C . GLU A 1 81 ? 4.553 -2.995 -19.541 1.00 97.75 81 GLU A C 1
ATOM 674 O O . GLU A 1 81 ? 3.597 -2.240 -19.714 1.00 97.75 81 GLU A O 1
ATOM 679 N N . ILE A 1 82 ? 5.014 -3.768 -20.531 1.00 98.50 82 ILE A N 1
ATOM 680 C CA . ILE A 1 82 ? 4.352 -3.863 -21.844 1.00 98.50 82 ILE A CA 1
ATOM 681 C C . ILE A 1 82 ? 2.921 -4.386 -21.680 1.00 98.50 82 ILE A C 1
ATOM 683 O O . ILE A 1 82 ? 1.987 -3.790 -22.220 1.00 98.50 82 ILE A O 1
ATOM 687 N N . ALA A 1 83 ? 2.729 -5.466 -20.915 1.00 98.12 83 ALA A N 1
ATOM 688 C CA . ALA A 1 83 ? 1.400 -6.012 -20.648 1.00 98.12 83 ALA A CA 1
ATOM 689 C C . ALA A 1 83 ? 0.510 -5.007 -19.890 1.00 98.12 83 ALA A C 1
ATOM 691 O O . ALA A 1 83 ? -0.668 -4.869 -20.213 1.00 98.12 83 ALA A O 1
ATOM 692 N N . SER A 1 84 ? 1.075 -4.253 -18.943 1.00 97.50 84 SER A N 1
ATOM 693 C CA . SER A 1 84 ? 0.403 -3.155 -18.236 1.00 97.50 84 SER A CA 1
ATOM 694 C C . SER A 1 84 ? -0.020 -2.027 -19.181 1.00 97.50 84 SER A C 1
ATOM 696 O O . SER A 1 84 ? -1.161 -1.577 -19.131 1.00 97.50 84 SER A O 1
ATOM 698 N N . CYS A 1 85 ? 0.838 -1.610 -20.115 1.00 97.81 85 CYS A N 1
ATOM 699 C CA . CYS A 1 85 ? 0.478 -0.609 -21.124 1.00 97.81 85 CYS A CA 1
ATOM 700 C C . CYS A 1 85 ? -0.660 -1.099 -22.034 1.00 97.81 85 CYS A C 1
ATOM 702 O O . CYS A 1 85 ? -1.588 -0.348 -22.329 1.00 97.81 85 CYS A O 1
ATOM 704 N N . GLN A 1 86 ? -0.623 -2.368 -22.450 1.00 97.56 86 GLN A N 1
ATOM 705 C CA . GLN A 1 86 ? -1.694 -2.984 -23.241 1.00 97.56 86 GLN A CA 1
ATOM 706 C C . GLN A 1 86 ? -3.010 -3.059 -22.456 1.00 97.56 86 GLN A C 1
ATOM 708 O O . GLN A 1 86 ? -4.073 -2.758 -23.000 1.00 97.56 86 GLN A O 1
ATOM 713 N N . PHE A 1 87 ? -2.940 -3.417 -21.172 1.00 95.75 87 PHE A N 1
ATOM 714 C CA . PHE A 1 87 ? -4.082 -3.407 -20.263 1.00 95.75 87 PHE A CA 1
ATOM 715 C C . PHE A 1 87 ? -4.662 -1.996 -20.095 1.00 95.75 87 PHE A C 1
ATOM 717 O O . PHE A 1 87 ? -5.870 -1.815 -20.223 1.00 95.75 87 PHE A O 1
ATOM 724 N N . ALA A 1 88 ? -3.819 -0.981 -19.897 1.00 94.69 88 ALA A N 1
ATOM 725 C CA . ALA A 1 88 ? -4.254 0.407 -19.781 1.00 94.69 88 ALA A CA 1
ATOM 726 C C . ALA A 1 88 ? -4.965 0.894 -21.051 1.00 94.69 88 ALA A C 1
ATOM 728 O O . ALA A 1 88 ? -6.069 1.433 -20.974 1.00 94.69 88 ALA A O 1
ATOM 729 N N . LEU A 1 89 ? -4.389 0.630 -22.229 1.00 95.19 89 LEU A N 1
ATOM 730 C CA . LEU A 1 89 ? -5.028 0.925 -23.514 1.00 95.19 89 LEU A CA 1
ATOM 731 C C . LEU A 1 89 ? -6.377 0.211 -23.662 1.00 95.19 89 LEU A C 1
ATOM 733 O O . LEU A 1 89 ? -7.306 0.783 -24.224 1.00 95.19 89 LEU A O 1
ATOM 737 N N . TYR A 1 90 ? -6.507 -1.022 -23.160 1.00 93.75 90 TYR A N 1
ATOM 738 C CA . TYR A 1 90 ? -7.771 -1.756 -23.163 1.00 93.75 90 TYR A CA 1
ATOM 739 C C . TYR A 1 90 ? -8.823 -1.094 -22.261 1.00 93.75 90 TYR A C 1
ATOM 741 O O . TYR A 1 90 ? -9.932 -0.836 -22.737 1.00 93.75 90 TYR A O 1
ATOM 749 N N . GLU A 1 91 ? -8.483 -0.817 -20.997 1.00 91.38 91 GLU A N 1
ATOM 750 C CA . GLU A 1 91 ? -9.399 -0.260 -19.989 1.00 91.38 91 GLU A CA 1
ATOM 751 C C . GLU A 1 91 ? -9.877 1.148 -20.363 1.00 91.38 91 GLU A C 1
ATOM 753 O O . GLU A 1 91 ? -11.056 1.472 -20.209 1.00 91.38 91 GLU A O 1
ATOM 758 N N . LEU A 1 92 ? -8.995 1.972 -20.937 1.00 89.31 92 LEU A N 1
ATOM 759 C CA . LEU A 1 92 ? -9.317 3.344 -21.337 1.00 89.31 92 LEU A CA 1
ATOM 760 C C . LEU A 1 92 ? -10.297 3.435 -22.518 1.00 89.31 92 LEU A C 1
ATOM 762 O O . LEU A 1 92 ? -10.848 4.507 -22.760 1.00 89.31 92 LEU A O 1
ATOM 766 N N . ARG A 1 93 ? -10.580 2.332 -23.230 1.00 90.50 93 ARG A N 1
ATOM 767 C CA . ARG A 1 93 ? -11.624 2.308 -24.276 1.00 90.50 93 ARG A CA 1
ATOM 768 C C . ARG A 1 93 ? -13.038 2.395 -23.711 1.00 90.50 93 ARG A C 1
ATOM 770 O O . ARG A 1 93 ? -13.939 2.834 -24.419 1.00 90.50 93 ARG A O 1
ATOM 777 N N . TYR A 1 94 ? -13.234 1.972 -22.463 1.00 84.25 94 TYR A N 1
ATOM 778 C CA . TYR A 1 94 ? -14.547 1.903 -21.823 1.00 84.25 94 TYR A CA 1
ATOM 779 C C . TYR A 1 94 ? -14.508 2.562 -20.438 1.00 84.25 94 TYR A C 1
ATOM 781 O O . TYR A 1 94 ? -14.675 1.876 -19.424 1.00 84.25 94 TYR A O 1
ATOM 789 N N . PRO A 1 95 ? -14.282 3.889 -20.364 1.00 81.75 95 PRO A N 1
ATOM 790 C CA . PRO A 1 95 ? -14.197 4.577 -19.086 1.00 81.75 95 PRO A CA 1
ATOM 791 C C . PRO A 1 95 ? -15.520 4.437 -18.330 1.00 81.75 95 PRO A C 1
ATOM 793 O O . PRO A 1 95 ? -16.599 4.725 -18.856 1.00 81.75 95 PRO A O 1
ATOM 796 N N . ARG A 1 96 ? -15.447 3.992 -17.073 1.00 85.69 96 ARG A N 1
ATOM 797 C CA . ARG A 1 96 ? -16.629 3.930 -16.206 1.00 85.69 96 ARG A CA 1
ATOM 798 C C . ARG A 1 96 ? -16.981 5.351 -15.781 1.00 85.69 96 ARG A C 1
ATOM 800 O O . ARG A 1 96 ? -16.105 6.115 -15.387 1.00 85.69 96 ARG A O 1
ATOM 807 N N . LEU A 1 97 ? -18.262 5.698 -15.849 1.00 84.12 97 LEU A N 1
ATOM 808 C CA . LEU A 1 97 ? -18.751 6.986 -15.366 1.00 84.12 97 LEU A CA 1
ATOM 809 C C . LEU A 1 97 ? -18.965 6.913 -13.855 1.00 84.12 97 LEU A C 1
ATOM 811 O O . LEU A 1 97 ? -19.654 6.024 -13.357 1.00 84.12 97 LEU A O 1
ATOM 815 N N . PHE A 1 98 ? -18.393 7.863 -13.131 1.00 84.88 98 PHE A N 1
ATOM 816 C CA . PHE A 1 98 ? -18.573 8.015 -11.696 1.00 84.88 98 PHE A CA 1
ATOM 817 C C . PHE A 1 98 ? -18.530 9.500 -11.343 1.00 84.88 98 PHE A C 1
ATOM 819 O O . PHE A 1 98 ? -17.888 10.300 -12.022 1.00 84.88 98 PHE A O 1
ATOM 826 N N . MET A 1 99 ? -19.220 9.870 -10.270 1.00 83.81 99 MET A N 1
ATOM 827 C CA . MET A 1 99 ? -19.192 11.223 -9.731 1.00 83.81 99 MET A CA 1
ATOM 828 C C . MET A 1 99 ? -18.544 11.168 -8.354 1.00 83.81 99 MET A C 1
ATOM 830 O O . MET A 1 99 ? -19.072 10.532 -7.444 1.00 83.81 99 MET A O 1
ATOM 834 N N . LEU A 1 100 ? -17.387 11.815 -8.210 1.00 84.75 100 LEU A N 1
ATOM 835 C CA . LEU A 1 100 ? -16.747 11.996 -6.912 1.00 84.75 100 LEU A CA 1
ATOM 836 C C . LEU A 1 100 ? -17.172 13.330 -6.318 1.00 84.75 100 LEU A C 1
ATOM 838 O O . LEU A 1 100 ? -17.049 14.379 -6.949 1.00 84.75 100 LEU A O 1
ATOM 842 N N . SER A 1 101 ? -17.585 13.286 -5.061 1.00 84.94 101 SER A N 1
ATOM 843 C CA . SER A 1 101 ? -17.770 14.474 -4.240 1.00 84.94 101 SER A CA 1
ATOM 844 C C . SER A 1 101 ? -16.795 14.406 -3.077 1.00 84.94 101 SER A C 1
ATOM 846 O O . SER A 1 101 ? -16.680 13.384 -2.400 1.00 84.94 101 SER A O 1
ATOM 848 N N . LYS A 1 102 ? -16.060 15.497 -2.850 1.00 84.69 102 LYS A N 1
ATOM 849 C CA . LYS A 1 102 ? -15.213 15.608 -1.663 1.00 84.69 102 LYS A CA 1
ATOM 850 C C . LYS A 1 102 ? -16.115 15.706 -0.437 1.00 84.69 102 LYS A C 1
ATOM 852 O O . LYS A 1 102 ? -17.020 16.532 -0.412 1.00 84.69 102 LYS A O 1
ATOM 857 N N . LEU A 1 103 ? -15.829 14.902 0.583 1.00 85.56 103 LEU A N 1
ATOM 858 C CA . LEU A 1 103 ? -16.447 15.062 1.900 1.00 85.56 103 LEU A CA 1
ATOM 859 C C . LEU A 1 103 ? -16.097 16.441 2.480 1.00 85.56 103 LEU A C 1
ATOM 861 O O . LEU A 1 103 ? -14.967 16.920 2.307 1.00 85.56 103 LEU A O 1
ATOM 865 N N . HIS A 1 104 ? -17.069 17.044 3.162 1.00 76.62 104 HIS A N 1
ATOM 866 C CA . HIS A 1 104 ? -16.976 18.363 3.788 1.00 76.62 104 HIS A CA 1
ATOM 867 C C . HIS A 1 104 ? -16.185 18.321 5.120 1.00 76.62 104 HIS A C 1
ATOM 869 O O . HIS A 1 104 ? -15.609 17.300 5.495 1.00 76.62 104 HIS A O 1
ATOM 875 N N . ASN A 1 105 ? -16.144 19.453 5.832 1.00 69.12 105 ASN A N 1
ATOM 876 C CA . ASN A 1 105 ? -15.827 19.545 7.269 1.00 69.12 105 ASN A CA 1
ATOM 877 C C . ASN A 1 105 ? -14.489 18.998 7.738 1.00 69.12 105 ASN A C 1
ATOM 879 O O . ASN A 1 105 ? -14.444 18.088 8.550 1.00 69.12 105 ASN A O 1
ATOM 883 N N . ASP A 1 106 ? -13.377 19.575 7.295 1.00 77.69 106 ASP A N 1
ATOM 884 C CA . ASP A 1 106 ? -12.047 19.223 7.811 1.00 77.69 106 ASP A CA 1
ATOM 885 C C . ASP A 1 106 ? -11.652 17.733 7.653 1.00 77.69 106 ASP A C 1
ATOM 887 O O . ASP A 1 106 ? -10.566 17.357 8.088 1.00 77.69 106 ASP A O 1
ATOM 891 N N . ILE A 1 107 ? -12.458 16.881 6.992 1.00 84.81 107 ILE A N 1
ATOM 892 C CA . ILE A 1 107 ? -12.108 15.487 6.661 1.00 84.81 107 ILE A CA 1
ATOM 893 C C . ILE A 1 107 ? -11.003 15.482 5.600 1.00 84.81 107 ILE A C 1
ATOM 895 O O . ILE A 1 107 ? -9.978 14.834 5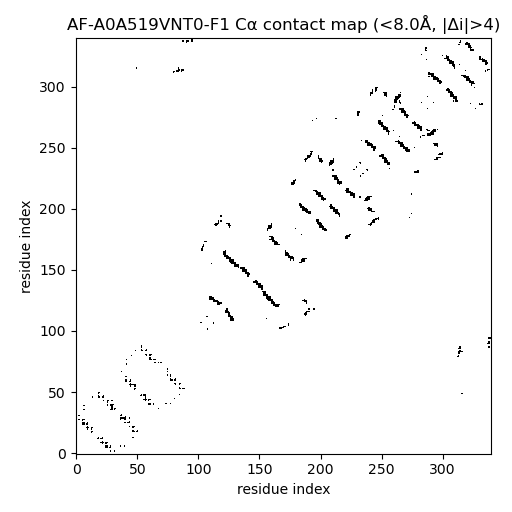.779 1.00 84.81 107 ILE A O 1
ATOM 899 N N . ASN A 1 108 ? -11.180 16.268 4.532 1.00 81.75 108 ASN A N 1
ATOM 900 C CA . ASN A 1 108 ? -10.260 16.336 3.388 1.00 81.75 108 ASN A CA 1
ATOM 901 C C . ASN A 1 108 ? -9.344 17.573 3.375 1.00 81.75 108 ASN A C 1
ATOM 903 O O . ASN A 1 108 ? -8.668 17.818 2.378 1.00 81.75 108 ASN A O 1
ATOM 907 N N . GLN A 1 109 ? -9.342 18.405 4.422 1.00 69.44 109 GLN A N 1
ATOM 908 C CA . GLN A 1 109 ? -8.708 19.731 4.341 1.00 69.44 109 GLN A CA 1
ATOM 909 C C . GLN A 1 109 ? -7.182 19.726 4.511 1.00 69.44 109 GLN A C 1
ATOM 911 O O . GLN A 1 109 ? -6.536 20.706 4.142 1.00 69.44 109 GLN A O 1
ATOM 916 N N . LYS A 1 110 ? -6.582 18.678 5.092 1.00 76.31 110 LYS A N 1
ATOM 917 C CA . LYS A 1 110 ? -5.151 18.671 5.443 1.00 76.31 110 LYS A CA 1
ATOM 918 C C . LYS A 1 110 ? -4.490 17.337 5.114 1.00 76.31 110 LYS A C 1
ATOM 920 O O . LYS A 1 110 ? -5.088 16.287 5.331 1.00 76.31 110 LYS A O 1
ATOM 925 N N . GLY A 1 111 ? -3.249 17.427 4.628 1.00 84.88 111 GLY A N 1
ATOM 926 C CA . GLY A 1 111 ? -2.350 16.301 4.364 1.00 84.88 111 GLY A CA 1
ATOM 927 C C . GLY A 1 111 ? -2.968 15.158 3.555 1.00 84.88 111 GLY A C 1
ATOM 928 O O . GLY A 1 111 ? -3.882 15.354 2.757 1.00 84.88 111 GLY A O 1
ATOM 929 N N . SER A 1 112 ? -2.425 13.955 3.747 1.00 90.31 112 SER A N 1
ATOM 930 C CA . SER A 1 112 ? -2.964 12.719 3.168 1.00 90.31 112 SER A CA 1
ATOM 931 C C . SER A 1 112 ? -4.099 12.169 4.030 1.00 90.31 112 SER A C 1
ATOM 933 O O . SER A 1 112 ? -3.957 12.116 5.250 1.00 90.31 112 SER A O 1
ATOM 935 N N . ASN A 1 113 ? -5.182 11.715 3.395 1.00 92.56 113 ASN A N 1
ATOM 936 C CA . ASN A 1 113 ? -6.331 11.081 4.046 1.00 92.56 113 ASN A CA 1
ATOM 937 C C . ASN A 1 113 ? -6.557 9.703 3.418 1.00 92.56 113 ASN A C 1
ATOM 939 O O . ASN A 1 113 ? -6.638 9.600 2.197 1.00 92.56 113 ASN A O 1
ATOM 943 N N . TYR A 1 114 ? -6.586 8.644 4.226 1.00 93.62 114 TYR A N 1
ATOM 944 C CA . TYR A 1 114 ? -6.584 7.264 3.728 1.00 93.62 114 TYR A CA 1
ATOM 945 C C . TYR A 1 114 ? -7.117 6.272 4.769 1.00 93.62 114 TYR A C 1
ATOM 947 O O . TYR A 1 114 ? -7.367 6.628 5.922 1.00 93.62 114 TYR A O 1
ATOM 955 N N . THR A 1 115 ? -7.273 5.003 4.376 1.00 94.38 115 THR A N 1
ATOM 956 C CA . THR A 1 115 ? -7.755 3.892 5.230 1.00 94.38 115 THR A CA 1
ATOM 957 C C . THR A 1 115 ? -9.070 4.210 5.961 1.00 94.38 115 THR A C 1
ATOM 959 O O . THR A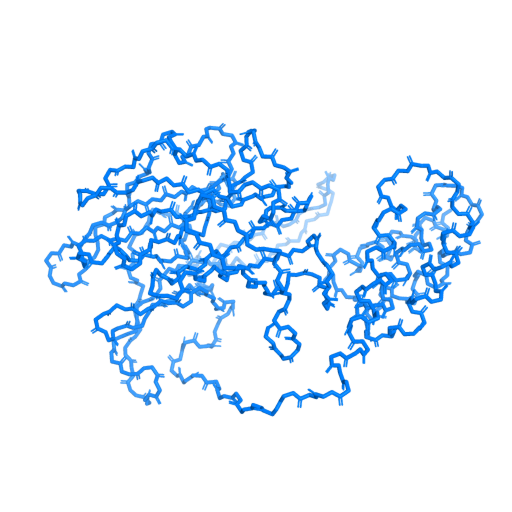 1 115 ? -9.086 4.279 7.192 1.00 94.38 115 THR A O 1
ATOM 962 N N . PRO A 1 116 ? -10.162 4.472 5.221 1.00 93.62 116 PRO A N 1
ATOM 963 C CA . PRO A 1 116 ? -11.466 4.673 5.831 1.00 93.62 116 PRO A CA 1
ATOM 964 C C . PRO A 1 116 ? -11.976 3.377 6.474 1.00 93.62 116 PRO A C 1
ATOM 966 O O . PRO A 1 116 ? -11.795 2.287 5.931 1.00 93.62 116 PRO A O 1
ATOM 969 N N . ALA A 1 117 ? -12.672 3.504 7.596 1.00 93.12 117 ALA A N 1
ATOM 970 C CA . ALA A 1 117 ? -13.357 2.417 8.276 1.00 93.12 117 ALA A CA 1
ATOM 971 C C . ALA A 1 117 ? -14.694 2.911 8.844 1.00 93.12 117 ALA A C 1
ATOM 973 O O . ALA A 1 117 ? -14.836 4.075 9.213 1.00 93.12 117 ALA A O 1
ATOM 974 N N . LEU A 1 118 ? -15.680 2.019 8.912 1.00 89.50 118 LEU A N 1
ATOM 975 C CA . LEU A 1 118 ? -16.989 2.295 9.503 1.00 89.50 118 LEU A CA 1
ATOM 976 C C . LEU A 1 118 ? -17.207 1.363 10.691 1.00 89.50 118 LEU A C 1
ATOM 978 O O . LEU A 1 118 ? -16.997 0.154 10.569 1.00 89.50 118 LEU A O 1
ATOM 982 N N . LYS A 1 119 ? -17.668 1.919 11.811 1.00 87.38 119 LYS A N 1
ATOM 983 C CA . LYS A 1 119 ? -18.077 1.164 12.999 1.00 87.38 119 LYS A CA 1
ATOM 984 C C . LYS A 1 119 ? -19.317 1.812 13.594 1.00 87.38 119 LYS A C 1
ATOM 986 O O . LYS A 1 119 ? -19.282 2.984 13.928 1.00 87.38 119 LYS A O 1
ATOM 991 N N . ASP A 1 120 ? -20.398 1.047 13.732 1.00 84.38 120 ASP A N 1
ATOM 992 C CA . ASP A 1 120 ? -21.645 1.483 14.385 1.00 84.38 120 ASP A CA 1
ATOM 993 C C . ASP A 1 120 ? -22.219 2.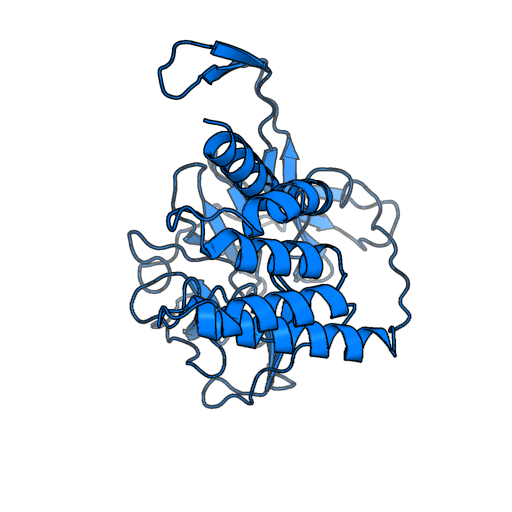817 13.853 1.00 84.38 120 ASP A C 1
ATOM 995 O O . ASP A 1 120 ? -22.871 3.560 14.578 1.00 84.38 120 ASP A O 1
ATOM 999 N N . GLY A 1 121 ? -21.982 3.124 12.571 1.00 83.75 121 GLY A N 1
ATOM 1000 C CA . GLY A 1 121 ? -22.392 4.382 11.934 1.00 83.75 121 GLY A CA 1
ATOM 1001 C C . GLY A 1 121 ? -21.381 5.528 12.055 1.00 83.75 121 GLY A C 1
ATOM 1002 O O . GLY A 1 121 ? -21.500 6.496 11.306 1.00 83.75 121 GLY A O 1
ATOM 1003 N N . ASP A 1 122 ? -20.364 5.396 12.907 1.00 88.12 122 ASP A N 1
ATOM 1004 C CA . ASP A 1 122 ? -19.246 6.334 13.004 1.00 88.12 122 ASP A CA 1
ATOM 1005 C C . ASP A 1 122 ? -18.195 6.050 11.920 1.00 88.12 122 ASP A C 1
ATOM 1007 O O . ASP A 1 122 ? -17.921 4.898 11.549 1.00 88.12 122 ASP A O 1
ATOM 1011 N N . PHE A 1 123 ? -17.596 7.124 11.405 1.00 92.12 123 PHE A N 1
ATOM 1012 C CA . PHE A 1 123 ? -16.592 7.076 10.347 1.00 92.12 123 PHE A CA 1
ATOM 1013 C C . PHE A 1 123 ? -15.200 7.339 10.909 1.00 92.12 123 PHE A C 1
ATOM 1015 O O . PHE A 1 123 ? -14.952 8.346 11.565 1.00 92.12 123 PHE A O 1
ATOM 1022 N N . TYR A 1 124 ? -14.268 6.445 10.608 1.00 94.38 124 TYR A N 1
ATOM 1023 C CA . TYR A 1 124 ? -12.874 6.549 11.004 1.00 94.38 124 TYR A CA 1
ATOM 1024 C C . TYR A 1 124 ? -11.989 6.627 9.773 1.00 94.38 124 TYR A C 1
ATOM 1026 O O . TYR A 1 124 ? -12.276 6.017 8.746 1.00 94.38 124 TYR A O 1
ATOM 1034 N N . PHE A 1 125 ? -10.889 7.358 9.875 1.00 95.06 125 PHE A N 1
ATOM 1035 C CA . PHE A 1 125 ? -9.902 7.451 8.806 1.00 95.06 125 PHE A CA 1
ATOM 1036 C C . PHE A 1 125 ? -8.544 7.849 9.367 1.00 95.06 125 PHE A C 1
ATOM 1038 O O . PHE A 1 125 ? -8.440 8.406 10.462 1.00 95.06 125 PHE A O 1
ATOM 1045 N N . THR A 1 126 ? -7.493 7.591 8.601 1.00 96.00 126 THR A N 1
ATOM 1046 C CA . THR A 1 126 ? -6.170 8.137 8.890 1.00 96.00 126 THR A CA 1
ATOM 1047 C C . THR A 1 126 ? -6.016 9.474 8.190 1.00 96.00 126 THR A C 1
ATOM 1049 O O . THR A 1 126 ? -6.320 9.589 7.003 1.00 96.00 126 THR A O 1
ATOM 1052 N N . SER A 1 127 ? -5.509 10.469 8.912 1.00 94.38 127 SER A N 1
ATOM 1053 C CA . SER A 1 127 ? -5.198 11.787 8.367 1.00 94.38 127 SER A CA 1
ATOM 1054 C C . SER A 1 127 ? -3.826 12.238 8.837 1.00 94.38 127 SER A C 1
ATOM 1056 O O . SER A 1 127 ? -3.495 12.141 10.021 1.00 94.38 127 SER A O 1
ATOM 1058 N N . SER A 1 128 ? -3.043 12.765 7.906 1.00 92.69 128 SER A N 1
ATOM 1059 C CA . SER A 1 128 ? -1.804 13.462 8.206 1.00 92.69 128 SER A CA 1
ATOM 1060 C C . SER A 1 128 ? -2.114 14.931 8.491 1.00 92.69 128 SER A C 1
ATOM 1062 O O . SER A 1 128 ? -2.582 15.656 7.610 1.00 92.69 128 SER A O 1
ATOM 1064 N N . ARG A 1 129 ? -1.878 15.397 9.722 1.00 89.69 129 ARG A N 1
ATOM 1065 C CA . ARG A 1 129 ? -2.180 16.785 10.123 1.00 89.69 129 ARG A CA 1
ATOM 1066 C C . ARG A 1 129 ? -0.991 17.456 10.806 1.00 89.69 129 ARG A C 1
ATOM 1068 O O . ARG A 1 129 ? -0.240 16.774 11.507 1.00 89.69 129 ARG A O 1
ATOM 1075 N N . PRO A 1 130 ? -0.827 18.784 10.645 1.00 86.44 130 PRO A N 1
ATOM 1076 C CA . PRO A 1 130 ? 0.251 19.507 11.299 1.00 86.44 130 PRO A CA 1
ATOM 1077 C C . PRO A 1 130 ? 0.048 19.518 12.817 1.00 86.44 130 PRO A C 1
ATOM 1079 O O . PRO A 1 130 ? -1.066 19.732 13.302 1.00 86.44 130 PRO A O 1
ATOM 1082 N N . ILE A 1 131 ? 1.133 19.344 13.565 1.00 80.50 131 ILE A N 1
ATOM 1083 C CA . ILE A 1 131 ? 1.170 19.553 15.017 1.00 80.50 131 ILE A CA 1
ATOM 1084 C C . ILE A 1 131 ? 1.941 20.823 15.371 1.00 80.50 131 ILE A C 1
ATOM 1086 O O . ILE A 1 131 ? 2.894 21.209 14.696 1.00 80.50 131 ILE A O 1
ATOM 1090 N N . SER A 1 132 ? 1.521 21.492 16.447 1.00 73.31 132 SER A N 1
ATOM 1091 C CA . SER A 1 132 ? 2.214 22.682 16.946 1.00 73.31 132 SER A CA 1
ATOM 1092 C C . SER A 1 132 ? 3.564 22.305 17.557 1.00 73.31 132 SER A C 1
ATOM 1094 O O . SER A 1 132 ? 3.641 21.443 18.430 1.00 73.31 132 SER A O 1
ATOM 1096 N N . THR A 1 133 ? 4.628 22.982 17.129 1.00 69.38 133 THR A N 1
ATOM 1097 C CA . THR A 1 133 ? 6.011 22.758 17.586 1.00 69.38 133 THR A CA 1
ATOM 1098 C C . THR A 1 133 ? 6.549 23.861 18.491 1.00 69.38 133 THR A C 1
ATOM 1100 O O . THR A 1 133 ? 7.747 23.895 18.762 1.00 69.38 133 THR A O 1
ATOM 1103 N N . LEU A 1 134 ? 5.697 24.784 18.958 1.00 70.38 134 LEU A N 1
ATOM 1104 C CA . LEU A 1 134 ? 6.101 25.939 19.781 1.00 70.38 134 LEU A CA 1
ATOM 1105 C C . LEU A 1 134 ? 7.297 26.730 19.194 1.00 70.38 134 LEU A C 1
ATOM 1107 O O . LEU A 1 134 ? 8.103 27.285 19.931 1.00 70.38 134 LEU A O 1
ATOM 1111 N N . GLY A 1 135 ? 7.433 26.787 17.862 1.00 64.25 135 GLY A N 1
ATOM 1112 C CA . GLY A 1 135 ? 8.461 27.600 17.197 1.00 64.25 135 GLY A CA 1
ATOM 1113 C C . GLY A 1 135 ? 9.845 26.955 17.071 1.00 64.25 135 GLY A C 1
ATOM 1114 O O . GLY A 1 135 ? 10.803 27.660 16.751 1.00 64.25 135 GLY A O 1
ATOM 1115 N N . LYS A 1 136 ? 9.968 25.637 17.274 1.00 69.88 136 LYS A N 1
ATOM 1116 C CA . LYS A 1 136 ? 11.211 24.914 16.979 1.00 69.88 136 LYS A CA 1
ATOM 1117 C C . LYS A 1 136 ? 11.636 25.089 15.518 1.00 69.88 136 LYS A C 1
ATOM 1119 O O . LYS A 1 136 ? 10.806 25.136 14.605 1.00 69.88 136 LYS A O 1
ATOM 1124 N N . LYS A 1 137 ? 12.950 25.211 15.313 1.00 75.62 137 LYS A N 1
ATOM 1125 C CA . LYS A 1 137 ? 13.581 25.261 13.993 1.00 75.62 137 LYS A CA 1
ATOM 1126 C C . LYS A 1 137 ? 14.174 23.896 13.669 1.00 75.62 137 LYS A C 1
ATOM 1128 O O . LYS A 1 137 ? 14.898 23.331 14.482 1.00 75.62 137 LYS A O 1
ATOM 1133 N N . GLU A 1 138 ? 13.883 23.409 12.476 1.00 76.50 138 GLU A N 1
ATOM 1134 C CA . GLU A 1 138 ? 14.572 22.284 11.858 1.00 76.50 138 GLU A CA 1
ATOM 1135 C C . GLU A 1 138 ? 15.778 22.827 11.084 1.00 76.50 138 GLU A C 1
ATOM 1137 O O . GLU A 1 138 ? 15.647 23.804 10.341 1.00 76.50 138 GLU A O 1
ATOM 1142 N N . VAL A 1 139 ? 16.947 22.211 11.267 1.00 79.44 139 VAL A N 1
ATOM 1143 C CA . VAL A 1 139 ? 18.162 22.532 10.511 1.00 79.44 139 VAL A CA 1
ATOM 1144 C C . VAL A 1 139 ? 18.422 21.386 9.546 1.00 79.44 139 VAL A C 1
ATOM 1146 O O . VAL A 1 139 ? 18.780 20.292 9.968 1.00 79.44 139 VAL A O 1
ATOM 1149 N N . LEU A 1 140 ? 18.229 21.647 8.258 1.00 77.81 140 LEU A N 1
ATOM 1150 C CA . LEU A 1 140 ? 18.596 20.736 7.182 1.00 77.81 140 LEU A CA 1
ATOM 1151 C C . LEU A 1 140 ? 20.062 20.970 6.834 1.00 77.81 140 LEU A C 1
ATOM 1153 O O . LEU A 1 140 ? 20.484 22.125 6.728 1.00 77.81 140 LEU A O 1
ATOM 1157 N N . SER A 1 141 ? 20.824 19.900 6.639 1.00 78.31 141 SER A N 1
ATOM 1158 C CA . SER A 1 141 ? 22.201 19.981 6.164 1.00 78.31 141 SER A CA 1
ATOM 1159 C C . SER A 1 141 ? 22.457 19.059 4.982 1.00 78.31 141 SER A C 1
ATOM 1161 O O . SER A 1 141 ? 21.735 18.086 4.763 1.00 78.31 141 SER A O 1
ATOM 1163 N N . ASP A 1 142 ? 23.472 19.395 4.189 1.00 75.75 142 ASP A N 1
ATOM 1164 C CA . ASP A 1 142 ? 24.016 18.471 3.197 1.00 75.75 142 ASP A CA 1
ATOM 1165 C C . ASP A 1 142 ? 24.799 17.331 3.878 1.00 75.75 142 ASP A C 1
ATOM 1167 O O . ASP A 1 142 ? 25.134 17.393 5.063 1.00 75.75 142 ASP A O 1
ATOM 1171 N N . GLY A 1 143 ? 25.099 16.263 3.131 1.00 69.88 143 GLY A N 1
ATOM 1172 C CA . GLY A 1 143 ? 25.755 15.064 3.678 1.00 69.88 143 GLY A CA 1
ATOM 1173 C C . GLY A 1 143 ? 27.127 15.322 4.318 1.00 69.88 143 GLY A C 1
ATOM 1174 O O . GLY A 1 143 ? 27.532 14.580 5.208 1.00 69.88 143 GLY A O 1
ATOM 1175 N N . ASN A 1 144 ? 27.805 16.404 3.920 1.00 80.56 144 ASN A N 1
ATOM 1176 C CA . ASN A 1 144 ? 29.096 16.827 4.473 1.00 80.56 144 ASN A CA 1
ATOM 1177 C C . ASN A 1 144 ? 28.961 17.893 5.574 1.00 80.56 144 ASN A C 1
ATOM 1179 O O . ASN A 1 144 ? 29.965 18.346 6.122 1.00 80.56 144 ASN A O 1
ATOM 1183 N N . ASN A 1 145 ? 27.732 18.282 5.922 1.00 76.12 145 ASN A N 1
ATOM 1184 C CA . ASN A 1 145 ? 27.409 19.277 6.940 1.00 76.12 145 ASN A CA 1
ATOM 1185 C C . ASN A 1 145 ? 27.994 20.683 6.674 1.00 76.12 145 ASN A C 1
ATOM 1187 O O . ASN A 1 145 ? 28.135 21.489 7.600 1.00 76.12 145 ASN A O 1
ATOM 1191 N N . THR A 1 146 ? 28.330 20.969 5.416 1.00 78.38 146 THR A N 1
ATOM 1192 C CA . THR A 1 146 ? 28.920 22.213 4.917 1.00 78.38 146 THR A CA 1
ATOM 1193 C C . THR A 1 146 ? 27.883 23.304 4.694 1.00 78.38 146 THR A C 1
ATOM 1195 O O . THR A 1 146 ? 28.150 24.468 4.982 1.00 78.38 146 THR A O 1
ATOM 1198 N N . ASN A 1 147 ? 26.679 22.939 4.255 1.00 79.62 147 ASN A N 1
ATOM 1199 C CA . ASN A 1 147 ? 25.574 23.873 4.057 1.00 79.62 147 ASN A CA 1
ATOM 1200 C C . ASN A 1 147 ? 24.450 23.565 5.038 1.00 79.62 147 ASN A C 1
ATOM 1202 O O . ASN A 1 147 ? 24.072 22.408 5.204 1.00 79.62 147 ASN A O 1
ATOM 1206 N N . LYS A 1 148 ? 23.904 24.604 5.684 1.00 84.69 148 LYS A N 1
ATOM 1207 C CA . LYS A 1 148 ? 22.806 24.477 6.650 1.00 84.69 148 LYS A CA 1
ATOM 1208 C C . LYS A 1 148 ? 21.683 25.446 6.323 1.00 84.69 148 LYS A C 1
ATOM 1210 O O . LYS A 1 148 ? 21.908 26.648 6.214 1.00 84.69 148 LYS A O 1
ATOM 1215 N N . VAL A 1 149 ? 20.463 24.931 6.237 1.00 80.94 149 VAL A N 1
ATOM 1216 C CA . VAL A 1 149 ? 19.244 25.719 6.043 1.00 80.94 149 VAL A CA 1
ATOM 1217 C C . VAL A 1 149 ? 18.346 25.515 7.253 1.00 80.94 149 VAL A C 1
ATOM 1219 O O . VAL A 1 149 ? 17.994 24.390 7.592 1.00 80.94 149 VAL A O 1
ATOM 1222 N N . SER A 1 150 ? 17.976 26.605 7.925 1.00 78.38 150 SER A N 1
ATOM 1223 C CA . SER A 1 150 ? 17.054 26.560 9.064 1.00 78.38 150 SER A CA 1
ATOM 1224 C C . SER A 1 150 ? 15.642 26.931 8.623 1.00 78.38 150 SER A C 1
ATOM 1226 O O . SER A 1 150 ? 15.440 28.012 8.074 1.00 78.38 150 SER A O 1
ATOM 1228 N N . ARG A 1 151 ? 14.652 26.087 8.921 1.00 75.12 151 ARG A N 1
ATOM 1229 C CA . ARG A 1 151 ? 13.228 26.370 8.678 1.00 75.12 151 ARG A CA 1
ATOM 1230 C C . ARG A 1 151 ? 12.386 26.114 9.923 1.00 75.12 151 ARG A C 1
ATOM 1232 O O . ARG A 1 151 ? 12.811 25.413 10.835 1.00 75.12 151 ARG A O 1
ATOM 1239 N N . LYS A 1 152 ? 11.186 26.696 9.989 1.00 72.06 152 LYS A N 1
ATOM 1240 C CA . LYS A 1 152 ? 10.236 26.423 11.078 1.00 72.06 152 LYS A CA 1
ATOM 1241 C C . LYS A 1 152 ? 9.713 24.991 10.950 1.00 72.06 152 LYS A C 1
ATOM 1243 O O . LYS A 1 152 ? 9.258 24.599 9.879 1.00 72.06 152 LYS A O 1
ATOM 1248 N N . GLU A 1 153 ? 9.761 24.233 12.038 1.00 72.12 153 GLU A N 1
ATOM 1249 C CA . GLU A 1 153 ? 9.277 22.857 12.068 1.00 72.12 153 GLU A CA 1
ATOM 1250 C C . GLU A 1 153 ? 7.742 22.852 11.970 1.00 72.12 153 GLU A C 1
ATOM 1252 O O . GLU A 1 153 ? 7.055 23.456 12.798 1.00 72.12 153 GLU A O 1
ATOM 1257 N N . THR A 1 154 ? 7.196 22.180 10.957 1.00 69.38 154 THR A N 1
ATOM 1258 C CA . THR A 1 154 ? 5.748 21.954 10.789 1.00 69.38 154 THR A CA 1
ATOM 1259 C C . THR A 1 154 ? 5.502 20.466 10.543 1.00 69.38 154 THR A C 1
ATOM 1261 O O . THR A 1 154 ? 5.140 20.070 9.438 1.00 69.38 154 THR A O 1
ATOM 1264 N N . PRO A 1 155 ? 5.757 19.607 11.547 1.00 79.12 155 PRO A N 1
ATOM 1265 C CA . PRO A 1 155 ? 5.664 18.178 11.374 1.00 79.12 155 PRO A CA 1
ATOM 1266 C C . PRO A 1 155 ? 4.205 17.828 11.144 1.00 79.12 155 PRO A C 1
ATOM 1268 O O . PRO A 1 155 ? 3.313 18.226 11.899 1.00 79.12 155 PRO A O 1
ATOM 1271 N N . PHE A 1 156 ? 3.987 17.077 10.081 1.00 87.75 156 PHE A N 1
ATOM 1272 C CA . PHE A 1 156 ? 2.745 16.383 9.851 1.00 87.75 156 PHE A CA 1
ATOM 1273 C C . PHE A 1 156 ? 2.864 15.010 10.498 1.00 87.75 156 PHE A C 1
ATOM 1275 O O . PHE A 1 156 ? 3.854 14.318 10.277 1.00 87.75 156 PHE A O 1
ATOM 1282 N N . ILE A 1 157 ? 1.873 14.630 11.300 1.00 90.25 157 ILE A N 1
ATOM 1283 C CA . ILE A 1 157 ? 1.801 13.285 11.873 1.00 90.25 157 ILE A CA 1
ATOM 1284 C C . ILE A 1 157 ? 0.528 12.600 11.410 1.00 90.25 157 ILE A C 1
ATOM 1286 O O . ILE A 1 157 ? -0.536 13.226 11.350 1.00 90.25 157 ILE A O 1
ATOM 1290 N N . ASN A 1 158 ? 0.639 11.316 11.091 1.00 94.56 158 ASN A N 1
ATOM 1291 C CA . ASN A 1 158 ? -0.515 10.474 10.844 1.00 94.56 158 ASN A CA 1
ATOM 1292 C C . ASN A 1 158 ? -1.184 10.111 12.169 1.00 94.56 158 ASN A C 1
ATOM 1294 O O . ASN A 1 158 ? -0.533 9.679 13.125 1.00 94.56 158 ASN A O 1
ATOM 1298 N N . ALA A 1 159 ? -2.497 10.293 12.223 1.00 94.88 159 ALA A N 1
ATOM 1299 C CA . ALA A 1 159 ? -3.310 9.798 13.317 1.00 94.88 159 ALA A CA 1
ATOM 1300 C C . ALA A 1 159 ? -4.645 9.262 12.806 1.00 94.88 159 ALA A C 1
ATOM 1302 O O . ALA A 1 159 ? -5.144 9.697 11.765 1.00 94.88 159 ALA A O 1
ATOM 1303 N N . VAL A 1 160 ? -5.241 8.357 13.581 1.00 95.69 160 VAL A N 1
ATOM 1304 C CA . VAL A 1 160 ? -6.626 7.928 13.382 1.00 95.69 160 VAL A CA 1
ATOM 1305 C C . VAL A 1 160 ? -7.575 8.994 13.932 1.00 95.69 160 VAL A C 1
ATOM 1307 O O . VAL A 1 160 ? -7.462 9.413 15.088 1.00 95.69 160 VAL A O 1
ATOM 1310 N N . TYR A 1 161 ? -8.518 9.424 13.102 1.00 94.00 161 TYR A N 1
ATOM 1311 C CA . TYR A 1 161 ? -9.574 10.372 13.438 1.00 94.00 161 TYR A CA 1
ATOM 1312 C C . TYR A 1 161 ? -10.929 9.677 13.419 1.00 94.00 161 TYR A C 1
ATOM 1314 O O . TYR A 1 161 ? -11.176 8.820 12.576 1.00 94.00 161 TYR A O 1
ATOM 1322 N N . GLU A 1 162 ? -11.786 10.068 14.355 1.00 93.38 162 GLU A N 1
ATOM 1323 C CA . GLU A 1 162 ? -13.192 9.689 14.435 1.00 93.38 162 GLU A CA 1
ATOM 1324 C C . GLU A 1 162 ? -14.043 10.871 13.981 1.00 93.38 162 GLU A C 1
ATOM 1326 O O . GLU A 1 162 ? -13.811 12.014 14.393 1.00 93.38 162 GLU A O 1
ATOM 1331 N N . VAL A 1 163 ? -15.037 10.570 13.157 1.00 92.12 163 VAL A N 1
ATOM 1332 C CA . VAL A 1 163 ? -16.108 11.463 12.745 1.00 92.12 163 VAL A CA 1
ATOM 1333 C C . VAL A 1 163 ? -17.412 10.880 13.262 1.00 92.12 163 VAL A C 1
ATOM 1335 O O . VAL A 1 163 ? -17.829 9.808 12.818 1.00 92.12 163 VAL A O 1
ATOM 1338 N N . LYS A 1 164 ? -18.052 11.587 14.198 1.00 88.25 164 LYS A N 1
ATOM 1339 C CA . LYS A 1 164 ? -19.375 11.201 14.699 1.00 88.25 164 LYS A CA 1
ATOM 1340 C C . LYS A 1 164 ? -20.474 11.803 13.838 1.00 88.25 164 LYS A C 1
ATOM 1342 O O . LYS A 1 164 ? -20.452 13.005 13.551 1.00 88.25 164 LYS A O 1
ATOM 1347 N N . GLY A 1 165 ? -21.455 10.972 13.496 1.00 79.31 165 GLY A N 1
ATOM 1348 C CA . GLY A 1 165 ? -22.551 11.320 12.593 1.00 79.31 165 GLY A CA 1
ATOM 1349 C C . GLY A 1 165 ? -22.244 11.012 11.125 1.00 79.31 165 GLY A C 1
ATOM 1350 O O . GLY A 1 165 ? -21.227 10.411 10.789 1.00 79.31 165 GLY A O 1
ATOM 1351 N N . ASN A 1 166 ? -23.151 11.406 10.230 1.00 81.81 166 ASN A N 1
ATOM 1352 C CA . ASN A 1 166 ? -23.025 11.100 8.807 1.00 81.81 166 ASN A CA 1
ATOM 1353 C C . ASN A 1 166 ? -21.939 11.985 8.153 1.00 81.81 166 ASN A C 1
ATOM 1355 O O . ASN A 1 166 ? -22.160 13.193 8.050 1.00 81.81 166 ASN A O 1
ATOM 1359 N N . PRO A 1 167 ? -20.823 11.425 7.636 1.00 83.25 167 PRO A N 1
ATOM 1360 C CA . PRO A 1 167 ? -19.740 12.204 7.019 1.00 83.25 167 PRO A CA 1
ATOM 1361 C C . PRO A 1 167 ? -20.162 12.967 5.751 1.00 83.25 167 PRO A C 1
ATOM 1363 O O . PRO A 1 167 ? -19.405 13.801 5.257 1.00 83.25 167 PRO A O 1
ATOM 1366 N N . LEU A 1 168 ? -21.357 12.691 5.219 1.00 83.88 168 LEU A N 1
ATOM 1367 C CA . LEU A 1 168 ? -21.952 13.402 4.087 1.00 83.88 168 LEU A CA 1
ATOM 1368 C C . LEU A 1 168 ? -22.688 14.693 4.489 1.00 83.88 168 LEU A C 1
ATOM 1370 O O . LEU A 1 168 ? -23.105 15.439 3.609 1.00 83.88 168 LEU A O 1
ATOM 1374 N N . GLN A 1 169 ? -22.888 14.957 5.784 1.00 81.19 169 GLN A N 1
ATOM 1375 C CA . GLN A 1 169 ? -23.588 16.151 6.272 1.00 81.19 169 GLN A CA 1
ATOM 1376 C C . GLN A 1 169 ? -22.623 17.276 6.668 1.00 81.19 169 GLN A C 1
ATOM 1378 O O . GLN A 1 169 ? -21.468 17.036 7.015 1.00 81.19 169 GLN A O 1
ATOM 1383 N N . GLU A 1 170 ? -23.122 18.519 6.657 1.00 72.06 170 GLU A N 1
ATOM 1384 C CA . GLU A 1 170 ? -22.335 19.730 6.937 1.00 72.06 170 GLU A CA 1
ATOM 1385 C C . GLU A 1 170 ? -21.933 19.914 8.409 1.00 72.06 170 GLU A C 1
ATOM 1387 O O . GLU A 1 170 ? -20.978 20.629 8.674 1.00 72.06 170 GLU A O 1
ATOM 1392 N N . ASN A 1 171 ? -22.568 19.241 9.368 1.00 76.25 171 ASN A N 1
ATOM 1393 C CA . ASN A 1 171 ? -22.242 19.399 10.788 1.00 76.25 171 ASN A CA 1
ATOM 1394 C C . ASN A 1 171 ? -21.757 18.076 11.385 1.00 76.25 171 ASN A C 1
ATOM 1396 O O . ASN A 1 171 ? -22.527 17.356 12.017 1.00 76.25 171 ASN A O 1
ATOM 1400 N N . VAL A 1 172 ? -20.474 17.760 11.190 1.00 82.56 172 VAL A N 1
ATOM 1401 C CA . VAL A 1 172 ? -19.828 16.601 11.824 1.00 82.56 172 VAL A CA 1
ATOM 1402 C C . VAL A 1 172 ? -18.736 17.039 12.787 1.00 82.56 172 VAL A C 1
ATOM 1404 O O . VAL A 1 172 ? -18.013 18.003 12.537 1.00 82.56 172 VAL A O 1
ATOM 1407 N N . SER A 1 173 ? -18.607 16.318 13.900 1.00 86.62 173 SER A N 1
ATOM 1408 C CA . SER A 1 173 ? -17.498 16.523 14.835 1.00 86.62 173 SER A CA 1
ATOM 1409 C C . SER A 1 173 ? -16.344 15.598 14.473 1.00 86.62 173 SER A C 1
ATOM 1411 O O . SER A 1 173 ? -16.563 14.420 14.202 1.00 86.62 173 SER A O 1
ATOM 1413 N N . ILE A 1 174 ? -15.122 16.137 14.472 1.00 89.00 174 ILE A N 1
ATOM 1414 C CA . ILE A 1 174 ? -13.901 15.374 14.202 1.00 89.00 174 ILE A CA 1
ATOM 1415 C C . ILE A 1 174 ? -12.976 15.476 15.400 1.00 89.00 174 ILE A C 1
ATOM 1417 O O . ILE A 1 174 ? -12.570 16.572 15.789 1.00 89.00 174 ILE A O 1
ATOM 1421 N N . LYS A 1 175 ? -12.581 14.327 15.944 1.00 90.25 175 LYS A N 1
ATOM 1422 C CA . LYS A 1 175 ? -11.544 14.247 16.975 1.00 90.25 175 LYS A CA 1
ATOM 1423 C C . LYS A 1 175 ? -10.513 13.190 16.620 1.00 90.25 175 LYS A C 1
ATOM 1425 O O . LYS A 1 175 ? -10.781 12.266 15.858 1.00 90.25 175 LYS A O 1
ATOM 1430 N N . ARG A 1 176 ? -9.311 13.317 17.179 1.00 91.62 176 ARG A N 1
ATOM 1431 C CA . ARG A 1 176 ? -8.357 12.206 17.166 1.00 91.62 176 ARG A CA 1
ATOM 1432 C C . ARG A 1 176 ? -8.954 11.072 18.001 1.00 91.62 176 ARG A C 1
ATOM 1434 O O . ARG A 1 176 ? -9.353 11.314 19.136 1.00 91.62 176 ARG A O 1
ATOM 1441 N N . ALA A 1 177 ? -9.023 9.873 17.435 1.00 92.38 177 ALA A N 1
ATOM 1442 C CA . ALA A 1 177 ? -9.661 8.728 18.079 1.00 92.38 177 ALA A CA 1
ATOM 1443 C C . ALA A 1 177 ? -8.785 8.118 19.184 1.00 92.38 177 ALA A C 1
ATOM 1445 O O . ALA A 1 177 ? -9.302 7.599 20.164 1.00 92.38 177 ALA A O 1
ATOM 1446 N N . ILE A 1 178 ? -7.459 8.180 19.018 1.00 91.31 178 ILE A N 1
ATOM 1447 C CA . ILE A 1 178 ? -6.493 7.462 19.855 1.00 91.31 178 ILE A CA 1
ATOM 1448 C C . ILE A 1 178 ? -5.444 8.443 20.367 1.00 91.31 178 ILE A C 1
ATOM 1450 O O . ILE A 1 178 ? -4.828 9.177 19.585 1.00 91.31 178 ILE A O 1
ATOM 1454 N N . SER A 1 179 ? -5.218 8.438 21.677 1.00 84.88 179 SER A N 1
ATOM 1455 C CA . SER A 1 179 ? -4.066 9.111 22.266 1.00 84.88 179 SER A CA 1
ATOM 1456 C C . SER A 1 179 ? -2.847 8.201 22.158 1.00 84.88 179 SER A C 1
ATOM 1458 O O . SER A 1 179 ? -2.920 7.017 22.468 1.00 84.88 179 SER A O 1
ATOM 1460 N N . VAL A 1 180 ? -1.723 8.741 21.694 1.00 84.81 180 VAL A N 1
ATOM 1461 C CA . VAL A 1 180 ? -0.458 8.005 21.611 1.00 84.81 180 VAL A CA 1
ATOM 1462 C C . VAL A 1 180 ? 0.686 8.847 22.146 1.00 84.81 180 VAL A C 1
ATOM 1464 O O . VAL A 1 180 ? 0.607 10.078 22.195 1.00 84.81 180 VAL A O 1
ATOM 1467 N N . GLY A 1 181 ? 1.763 8.165 22.537 1.00 82.50 181 GLY A N 1
ATOM 1468 C CA . GLY A 1 181 ? 2.990 8.799 22.998 1.00 82.50 181 GLY A CA 1
ATOM 1469 C C . GLY A 1 181 ? 3.552 9.812 21.995 1.00 82.50 181 GLY A C 1
ATOM 1470 O O . GLY A 1 181 ? 3.287 9.779 20.793 1.00 82.50 181 GLY A O 1
ATOM 1471 N N . LYS A 1 182 ? 4.361 10.744 22.496 1.00 83.12 182 LYS A N 1
ATOM 1472 C CA . LYS A 1 182 ? 4.953 11.808 21.680 1.00 83.12 182 LYS A CA 1
ATOM 1473 C C . LYS A 1 182 ? 5.781 11.232 20.522 1.00 83.12 182 LYS A C 1
ATOM 1475 O O . LYS A 1 182 ? 6.668 10.418 20.748 1.00 83.12 182 LYS A O 1
ATOM 1480 N N . GLY A 1 183 ? 5.529 11.719 19.306 1.00 84.12 183 GLY A N 1
ATOM 1481 C CA . GLY A 1 183 ? 6.242 11.294 18.093 1.00 84.12 183 GLY A CA 1
ATOM 1482 C C . GLY A 1 183 ? 5.765 9.963 17.509 1.00 84.12 183 GLY A C 1
ATOM 1483 O O . GLY A 1 183 ? 6.311 9.533 16.497 1.00 84.12 183 GLY A O 1
ATOM 1484 N N . MET A 1 184 ? 4.759 9.333 18.123 1.00 91.62 184 MET A N 1
ATOM 1485 C CA . MET A 1 184 ? 4.091 8.167 17.562 1.00 91.62 184 MET A CA 1
ATOM 1486 C C . MET A 1 184 ? 3.064 8.599 16.520 1.00 91.62 184 MET A C 1
ATOM 1488 O O . MET A 1 184 ? 2.282 9.530 16.731 1.00 91.62 184 MET A O 1
ATOM 1492 N N . GLU A 1 185 ? 3.044 7.869 15.419 1.00 95.31 185 GLU A N 1
ATOM 1493 C CA . GLU A 1 185 ? 2.044 7.967 14.370 1.00 95.31 185 GLU A CA 1
ATOM 1494 C C . GLU A 1 185 ? 1.127 6.745 14.414 1.00 95.31 185 GLU A C 1
ATOM 1496 O O . GLU A 1 185 ? 1.536 5.663 14.842 1.00 95.31 185 GLU A O 1
ATOM 1501 N N . THR A 1 186 ? -0.127 6.912 13.993 1.00 96.94 186 THR A N 1
ATOM 1502 C CA . THR A 1 186 ? -1.106 5.819 13.911 1.00 96.94 186 THR A CA 1
ATOM 1503 C C . THR A 1 186 ? -1.876 5.872 12.604 1.00 96.94 186 THR A C 1
ATOM 1505 O O . THR A 1 186 ? -2.179 6.953 12.097 1.00 96.94 186 THR A O 1
ATOM 1508 N N . ALA A 1 187 ? -2.196 4.700 12.062 1.00 97.38 187 ALA A N 1
ATOM 1509 C CA . ALA A 1 187 ? -2.938 4.570 10.818 1.00 97.38 187 ALA A CA 1
ATOM 1510 C C . ALA A 1 187 ? -3.704 3.249 10.722 1.00 97.38 187 ALA A C 1
ATOM 1512 O O . ALA A 1 187 ? -3.489 2.330 11.514 1.00 97.38 187 ALA A O 1
ATOM 1513 N N . ALA A 1 188 ? -4.523 3.142 9.676 1.00 97.50 188 ALA A N 1
ATOM 1514 C CA . ALA A 1 188 ? -5.201 1.925 9.245 1.00 97.50 188 ALA A CA 1
ATOM 1515 C C . ALA A 1 188 ? -5.990 1.232 10.370 1.00 97.50 188 ALA A C 1
ATOM 1517 O O . ALA A 1 188 ? -5.647 0.107 10.742 1.00 97.50 188 ALA A O 1
ATOM 1518 N N . PRO A 1 189 ? -7.012 1.898 10.942 1.00 97.62 189 PRO A N 1
ATOM 1519 C CA . PRO A 1 189 ? -7.865 1.274 11.940 1.00 97.62 189 PRO A CA 1
ATOM 1520 C C . PRO A 1 189 ? -8.674 0.134 11.322 1.00 97.62 189 PRO A C 1
ATOM 1522 O O . PRO A 1 189 ? -9.302 0.290 10.275 1.00 97.62 189 PRO A O 1
ATOM 1525 N N . SER A 1 190 ? -8.704 -1.002 12.008 1.00 97.69 190 SER A N 1
ATOM 1526 C CA . SER A 1 190 ? -9.552 -2.133 11.662 1.00 97.69 190 SER A CA 1
ATOM 1527 C C . SER A 1 190 ? -10.245 -2.689 12.893 1.00 97.69 190 SER A C 1
ATOM 1529 O O . SER A 1 190 ? -9.605 -3.041 13.880 1.00 97.69 190 SER A O 1
ATOM 1531 N N . PHE A 1 191 ? -11.569 -2.745 12.848 1.00 96.56 191 PHE A N 1
ATOM 1532 C CA . PHE A 1 191 ? -12.391 -3.058 14.008 1.00 96.56 191 PHE A CA 1
ATOM 1533 C C . PHE A 1 191 ? -12.705 -4.545 14.086 1.00 96.56 191 PHE A C 1
ATOM 1535 O O . PHE A 1 191 ? -13.144 -5.148 13.108 1.00 96.56 191 PHE A O 1
ATOM 1542 N N . HIS A 1 192 ? -12.558 -5.124 15.277 1.00 96.25 192 HIS A N 1
ATOM 1543 C CA . HIS A 1 192 ? -13.109 -6.445 15.534 1.00 96.25 192 HIS A CA 1
ATOM 1544 C C . HIS A 1 192 ? -14.643 -6.347 15.570 1.00 96.25 192 HIS A C 1
ATOM 1546 O O . HIS A 1 192 ? -15.181 -5.443 16.218 1.00 96.25 192 HIS A O 1
ATOM 1552 N N . PRO A 1 193 ? -15.387 -7.302 14.980 1.00 94.38 193 PRO A N 1
ATOM 1553 C CA . PRO A 1 193 ? -16.855 -7.280 14.975 1.00 94.38 193 PRO A CA 1
ATOM 1554 C C . PRO A 1 193 ? -17.518 -7.374 16.358 1.00 94.38 193 PRO A C 1
ATOM 1556 O O . PRO A 1 193 ? -18.728 -7.226 16.461 1.00 94.38 193 PRO A O 1
ATOM 1559 N N . ASN A 1 194 ? -16.755 -7.600 17.436 1.00 92.56 194 ASN A N 1
ATOM 1560 C CA . ASN A 1 194 ? -17.294 -7.571 18.797 1.00 92.56 194 ASN A CA 1
ATOM 1561 C C . ASN A 1 194 ? -17.484 -6.127 19.304 1.00 92.56 194 ASN A C 1
ATOM 1563 O O . ASN A 1 194 ? -18.022 -5.936 20.391 1.00 92.56 194 ASN A O 1
ATOM 1567 N N . GLY A 1 195 ? -16.999 -5.127 18.553 1.00 90.50 195 GLY A N 1
ATOM 1568 C CA . GLY A 1 195 ? -17.095 -3.703 18.865 1.00 90.50 195 GLY A CA 1
ATOM 1569 C C . GLY A 1 195 ? -16.213 -3.231 20.026 1.00 90.50 195 GLY A C 1
ATOM 1570 O O . GLY A 1 195 ? -16.203 -2.039 20.325 1.00 90.50 195 GLY A O 1
ATOM 1571 N N . LYS A 1 196 ? -15.468 -4.137 20.671 1.00 92.56 196 LYS A N 1
ATOM 1572 C CA . LYS A 1 196 ? -14.701 -3.884 21.902 1.00 92.56 196 LYS A CA 1
ATOM 1573 C C . LYS A 1 196 ? -13.220 -3.628 21.661 1.00 92.56 196 LYS A C 1
ATOM 1575 O O . LYS A 1 196 ? -12.519 -3.251 22.596 1.00 92.56 196 LYS A O 1
ATOM 1580 N N . MET A 1 197 ? -12.733 -3.846 20.444 1.00 95.12 197 MET A N 1
ATOM 1581 C CA . MET A 1 197 ? -11.330 -3.638 20.103 1.00 95.12 197 MET A CA 1
ATOM 1582 C C . MET A 1 197 ? -11.147 -3.282 18.630 1.00 95.12 197 MET A C 1
ATOM 1584 O O . MET A 1 197 ? -11.963 -3.634 17.773 1.00 95.12 197 MET A O 1
ATOM 1588 N N . MET A 1 198 ? -10.039 -2.614 18.346 1.00 96.06 198 MET A N 1
ATOM 1589 C CA . MET A 1 198 ? -9.527 -2.397 17.002 1.00 96.06 198 MET A CA 1
ATOM 1590 C C . MET A 1 198 ? -8.037 -2.700 16.935 1.00 96.06 198 MET A C 1
ATOM 1592 O O . MET A 1 198 ? -7.353 -2.764 17.954 1.00 96.06 198 MET A O 1
ATOM 1596 N N . TYR A 1 199 ? -7.545 -2.829 15.715 1.00 98.12 199 TYR A N 1
ATOM 1597 C CA . TYR A 1 199 ? -6.143 -2.985 15.387 1.00 98.12 199 TYR A CA 1
ATOM 1598 C C . TYR A 1 199 ? -5.704 -1.810 14.531 1.00 98.12 199 TYR A C 1
ATOM 1600 O O . TYR A 1 199 ? -6.442 -1.371 13.652 1.00 98.12 199 TYR A O 1
ATOM 1608 N N . ILE A 1 200 ? -4.508 -1.298 14.791 1.00 98.31 200 ILE A N 1
ATOM 1609 C CA . ILE A 1 200 ? -3.929 -0.163 14.070 1.00 98.31 200 ILE A CA 1
ATOM 1610 C C . ILE A 1 200 ? -2.483 -0.456 13.700 1.00 98.31 200 ILE A C 1
ATOM 1612 O O . ILE A 1 200 ? -1.812 -1.254 14.351 1.00 98.31 200 ILE A O 1
ATOM 1616 N N . THR A 1 201 ? -1.978 0.245 12.693 1.00 98.56 201 THR A N 1
ATOM 1617 C CA . THR A 1 201 ? -0.534 0.380 12.473 1.00 98.56 201 THR A CA 1
ATOM 1618 C C . THR A 1 201 ? -0.009 1.550 13.294 1.00 98.56 201 THR A C 1
ATOM 1620 O O . THR A 1 201 ? -0.628 2.614 13.287 1.00 98.56 201 THR A O 1
ATOM 1623 N N . SER A 1 202 ? 1.137 1.397 13.955 1.00 97.62 202 SER A N 1
ATOM 1624 C CA . SER A 1 202 ? 1.828 2.499 14.629 1.00 97.62 202 SER A CA 1
ATOM 1625 C C . SER A 1 202 ? 3.345 2.421 14.457 1.00 97.62 202 SER A C 1
ATOM 1627 O O . SER A 1 202 ? 3.907 1.333 14.311 1.00 97.62 202 SER A O 1
ATOM 1629 N N . TRP A 1 203 ? 3.992 3.587 14.406 1.00 96.62 203 TRP A N 1
ATOM 1630 C CA . TRP A 1 203 ? 5.436 3.742 14.214 1.00 96.62 203 TRP A CA 1
ATOM 1631 C C . TRP A 1 203 ? 5.934 5.081 14.774 1.00 96.62 203 TRP A C 1
ATOM 1633 O O . TRP A 1 203 ? 5.147 5.971 15.097 1.00 96.62 203 TRP A O 1
ATOM 1643 N N . THR A 1 204 ? 7.256 5.229 14.847 1.00 92.94 204 THR A N 1
ATOM 1644 C CA . THR A 1 204 ? 7.951 6.517 15.002 1.00 92.94 204 THR A CA 1
ATOM 1645 C C . THR A 1 204 ? 8.726 6.827 13.723 1.00 92.94 204 THR A C 1
ATOM 1647 O O . THR A 1 204 ? 8.958 5.931 12.916 1.00 92.94 204 THR A O 1
ATOM 1650 N N . ALA A 1 205 ? 9.196 8.064 13.547 1.00 86.44 205 ALA A N 1
ATOM 1651 C CA . ALA A 1 205 ? 9.921 8.481 12.340 1.00 86.44 205 ALA A CA 1
ATOM 1652 C C . ALA A 1 205 ? 11.139 7.600 11.967 1.00 86.44 205 ALA A C 1
ATOM 1654 O O . ALA A 1 205 ? 11.507 7.541 10.798 1.00 86.44 205 ALA A O 1
ATOM 1655 N N . GLN A 1 206 ? 11.763 6.917 12.935 1.00 86.25 206 GLN A N 1
ATOM 1656 C CA . GLN A 1 206 ? 12.902 6.009 12.724 1.00 86.25 206 GLN A CA 1
ATOM 1657 C C . GLN A 1 206 ? 12.591 4.545 13.088 1.00 86.25 206 GLN A C 1
ATOM 1659 O O . GLN A 1 206 ? 13.488 3.704 13.068 1.00 86.25 206 GLN A O 1
ATOM 1664 N N . GLY A 1 207 ? 11.353 4.239 13.482 1.00 90.75 207 GLY A N 1
ATOM 1665 C CA . GLY A 1 207 ? 10.947 2.916 13.951 1.00 90.75 207 GLY A CA 1
ATOM 1666 C C . GLY A 1 207 ? 10.310 2.063 12.857 1.00 90.75 207 GLY A C 1
ATOM 1667 O O . GLY A 1 207 ? 9.725 2.580 11.907 1.00 90.75 207 GLY A O 1
ATOM 1668 N N . ASN A 1 208 ? 10.363 0.739 13.027 1.00 95.25 208 ASN A N 1
ATOM 1669 C CA . ASN A 1 208 ? 9.548 -0.169 12.224 1.00 95.25 208 ASN A CA 1
ATOM 1670 C C . ASN A 1 208 ? 8.058 0.070 12.489 1.00 95.25 208 ASN A C 1
ATOM 1672 O O . ASN A 1 208 ? 7.648 0.366 13.616 1.00 95.25 208 ASN A O 1
ATOM 1676 N N . LYS A 1 209 ? 7.242 -0.135 11.457 1.00 98.00 209 LYS A N 1
ATOM 1677 C CA . LYS A 1 209 ? 5.789 -0.201 11.598 1.00 98.00 209 LYS A CA 1
ATOM 1678 C C . LYS A 1 209 ? 5.401 -1.490 12.298 1.00 98.00 209 LYS A C 1
ATOM 1680 O O . LYS A 1 209 ? 5.890 -2.560 11.942 1.00 98.00 209 LYS A O 1
ATOM 1685 N N . LYS A 1 210 ? 4.508 -1.380 13.270 1.00 98.44 210 LYS A N 1
ATOM 1686 C CA . LYS A 1 210 ? 3.991 -2.512 14.034 1.00 98.44 210 LYS A CA 1
ATOM 1687 C C . LYS A 1 210 ? 2.482 -2.421 14.167 1.00 98.44 210 LYS A C 1
ATOM 1689 O O . LYS A 1 210 ? 1.912 -1.330 14.107 1.00 98.44 210 LYS A O 1
ATOM 1694 N N . ILE A 1 211 ? 1.844 -3.562 14.406 1.00 98.56 211 ILE A N 1
ATOM 1695 C CA . ILE A 1 211 ? 0.410 -3.628 14.679 1.00 98.56 211 ILE A CA 1
ATOM 1696 C C . ILE A 1 211 ? 0.162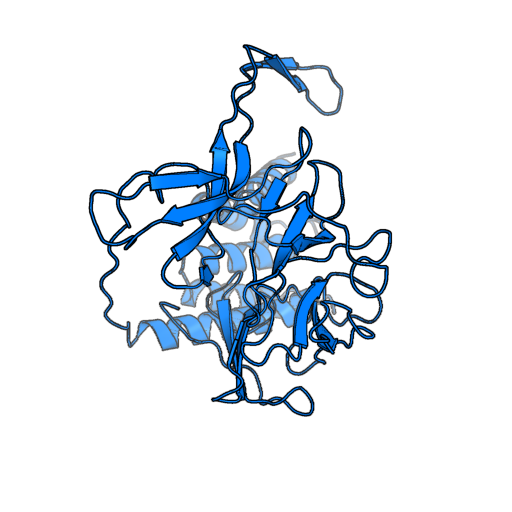 -3.617 16.188 1.00 98.56 211 ILE A C 1
ATOM 1698 O O . ILE A 1 211 ? 0.762 -4.392 16.937 1.00 98.56 211 ILE A O 1
ATOM 1702 N N . TYR A 1 212 ? -0.752 -2.755 16.619 1.00 97.81 212 TYR A N 1
ATOM 1703 C CA . TYR A 1 212 ? -1.200 -2.633 18.003 1.00 97.81 212 TYR A CA 1
ATOM 1704 C C . TYR A 1 212 ? -2.692 -2.941 18.098 1.00 97.81 212 TYR A C 1
ATOM 1706 O O . TYR A 1 212 ? -3.450 -2.602 17.190 1.00 97.81 212 TYR A O 1
ATOM 1714 N N . GLN A 1 213 ? -3.109 -3.540 19.211 1.00 97.38 213 GLN A N 1
ATOM 1715 C CA . GLN A 1 213 ? -4.507 -3.653 19.613 1.00 97.38 213 GLN A CA 1
ATOM 1716 C C . GLN A 1 213 ? -4.889 -2.460 20.491 1.00 97.38 213 GLN A C 1
ATOM 1718 O O . GLN A 1 213 ? -4.112 -2.021 21.336 1.00 97.38 213 GLN A O 1
ATOM 1723 N N . VAL A 1 214 ? -6.107 -1.960 20.323 1.00 96.50 214 VAL A N 1
ATOM 1724 C CA . VAL A 1 214 ? -6.671 -0.868 21.113 1.00 96.50 214 VAL A CA 1
ATOM 1725 C C . VAL A 1 214 ? -8.046 -1.291 21.607 1.00 96.50 214 VAL A C 1
ATOM 1727 O O . VAL A 1 214 ? -8.924 -1.598 20.802 1.00 96.50 214 VAL A O 1
ATOM 1730 N N . ASN A 1 215 ? -8.232 -1.330 22.924 1.00 95.31 215 ASN A N 1
ATOM 1731 C CA . ASN A 1 215 ? -9.493 -1.744 23.538 1.00 95.31 215 ASN A CA 1
ATOM 1732 C C . ASN A 1 215 ? -10.408 -0.539 23.769 1.00 95.31 215 ASN A C 1
ATOM 1734 O O . ASN A 1 215 ? -9.940 0.547 24.107 1.00 95.31 215 ASN A O 1
ATOM 1738 N N . ALA A 1 216 ? -11.712 -0.737 23.609 1.00 92.44 216 ALA A N 1
ATOM 1739 C CA . ALA A 1 216 ? -12.707 0.261 23.968 1.00 92.44 216 ALA A CA 1
ATOM 1740 C C . ALA A 1 216 ? -12.754 0.440 25.494 1.00 92.44 216 ALA A C 1
ATOM 1742 O O . ALA A 1 216 ? -12.652 -0.530 26.249 1.00 92.44 216 ALA A O 1
ATOM 1743 N N . ILE A 1 217 ? -12.951 1.678 25.937 1.00 89.38 217 ILE A N 1
ATOM 1744 C CA . ILE A 1 217 ? -13.184 2.045 27.339 1.00 89.38 217 ILE A CA 1
ATOM 1745 C C . ILE A 1 217 ? -14.544 2.748 27.474 1.00 89.38 217 ILE A C 1
ATOM 1747 O O . ILE A 1 217 ? -15.247 2.988 26.489 1.00 89.38 217 ILE A O 1
ATOM 1751 N N . SER A 1 218 ? -14.970 3.040 28.705 1.00 79.50 218 SER A N 1
ATOM 1752 C CA . SER A 1 218 ? -16.253 3.710 28.959 1.00 79.50 218 SER A CA 1
ATOM 1753 C C . SER A 1 218 ? -16.345 5.050 28.222 1.00 79.50 218 SER A C 1
ATOM 1755 O O . SER A 1 218 ? -15.383 5.809 28.230 1.00 79.50 218 SER A O 1
ATOM 1757 N N . GLY A 1 219 ? -17.511 5.370 27.649 1.00 66.31 219 GLY A N 1
ATOM 1758 C CA . GLY A 1 219 ? -17.754 6.675 27.013 1.00 66.31 219 GLY A CA 1
ATOM 1759 C C . GLY A 1 219 ? -17.478 6.748 25.506 1.00 66.31 219 GLY A C 1
ATOM 1760 O O . GLY A 1 219 ? -17.517 7.837 24.944 1.00 66.31 219 GLY A O 1
ATOM 1761 N N . SER A 1 220 ? -17.298 5.610 24.821 1.00 69.75 220 SER A N 1
ATOM 1762 C CA . SER A 1 220 ? -16.900 5.541 23.394 1.00 69.75 220 SER A CA 1
ATOM 1763 C C . SER A 1 220 ? -15.476 6.035 23.123 1.00 69.75 220 SER A C 1
ATOM 1765 O O . SER A 1 220 ? -15.170 6.466 22.014 1.00 69.75 220 SER A O 1
ATOM 1767 N N . ASP A 1 221 ? -14.617 5.998 24.138 1.00 84.06 221 ASP A N 1
ATOM 1768 C CA . ASP A 1 221 ? -13.198 6.297 23.994 1.00 84.06 221 ASP A CA 1
ATOM 1769 C C . ASP A 1 221 ? -12.381 5.005 23.862 1.00 84.06 221 ASP A C 1
ATOM 1771 O O . ASP A 1 221 ? -12.877 3.887 24.050 1.00 84.06 221 ASP A O 1
ATOM 1775 N N . TRP A 1 222 ? -11.106 5.172 23.525 1.00 93.00 222 TRP A N 1
ATOM 1776 C CA . TRP A 1 222 ? -10.162 4.092 23.273 1.00 93.00 222 TRP A CA 1
ATOM 1777 C C . TRP A 1 222 ? -9.021 4.133 24.293 1.00 93.00 222 TRP A C 1
ATOM 1779 O O . TRP A 1 222 ? -8.529 5.208 24.633 1.00 93.00 222 TRP A O 1
ATOM 1789 N N . ALA A 1 223 ? -8.617 2.962 24.786 1.00 93.69 223 ALA A N 1
ATOM 1790 C CA . ALA A 1 223 ? -7.455 2.804 25.657 1.00 93.69 223 ALA A CA 1
ATOM 1791 C C . ALA A 1 223 ? -6.143 3.135 24.925 1.00 93.69 223 ALA A C 1
ATOM 1793 O O . ALA A 1 223 ? -6.113 3.310 23.705 1.00 93.69 223 ALA A O 1
ATOM 1794 N N . ASP A 1 224 ? -5.036 3.143 25.668 1.00 92.94 224 ASP A N 1
ATOM 1795 C CA . ASP A 1 224 ? -3.708 3.202 25.063 1.00 92.94 224 ASP A CA 1
ATOM 1796 C C . ASP A 1 224 ? -3.432 1.939 24.216 1.00 92.94 224 ASP A C 1
ATOM 1798 O O . ASP A 1 224 ? -3.808 0.829 24.618 1.00 92.94 224 ASP A O 1
ATOM 1802 N N . PRO A 1 225 ? -2.771 2.065 23.048 1.00 95.12 225 PRO A N 1
ATOM 1803 C CA . PRO A 1 225 ? -2.450 0.916 22.207 1.00 95.12 225 PRO A CA 1
ATOM 1804 C C . PRO A 1 225 ? -1.472 -0.063 22.863 1.00 95.12 225 PRO A C 1
ATOM 1806 O O . PRO A 1 225 ? -0.435 0.330 23.396 1.00 95.12 225 PRO A O 1
ATOM 1809 N N . VAL A 1 226 ? -1.750 -1.359 22.724 1.00 95.50 226 VAL A N 1
ATOM 1810 C CA . VAL A 1 226 ? -0.900 -2.461 23.193 1.00 95.50 226 VAL A CA 1
ATOM 1811 C C . VAL A 1 226 ? -0.290 -3.181 21.995 1.00 95.50 226 VAL A C 1
ATOM 1813 O O . VAL A 1 226 ? -1.005 -3.619 21.095 1.00 95.50 226 VAL A O 1
ATOM 1816 N N . GLU A 1 227 ? 1.041 -3.288 21.962 1.00 96.38 227 GLU A N 1
ATOM 1817 C CA . GLU A 1 227 ? 1.765 -3.944 20.865 1.00 96.38 227 GLU A CA 1
ATOM 1818 C C . GLU A 1 227 ? 1.377 -5.424 20.786 1.00 96.38 227 GLU A C 1
ATOM 1820 O O . GLU A 1 227 ? 1.408 -6.130 21.796 1.00 96.38 227 GLU A O 1
ATOM 1825 N N . LEU A 1 228 ? 1.036 -5.918 19.591 1.00 97.25 228 LEU A N 1
ATOM 1826 C CA . LEU A 1 228 ? 0.826 -7.352 19.409 1.00 97.25 228 LEU A CA 1
ATOM 1827 C C . LEU A 1 228 ? 2.144 -8.126 19.511 1.00 97.25 228 LEU A C 1
ATOM 1829 O O . LEU A 1 228 ? 3.214 -7.627 19.166 1.00 97.25 228 LEU A O 1
ATOM 1833 N N . GLY A 1 229 ? 2.055 -9.378 19.963 1.00 96.12 229 GLY A N 1
ATOM 1834 C CA . GLY A 1 229 ? 3.217 -10.245 20.143 1.00 96.12 229 GLY A CA 1
ATOM 1835 C C . GLY A 1 229 ? 3.931 -10.619 18.838 1.00 96.12 229 GLY A C 1
ATOM 1836 O O . GLY A 1 229 ? 3.520 -10.264 17.732 1.00 96.12 229 GLY A O 1
ATOM 1837 N N . THR A 1 230 ? 4.986 -11.422 18.966 1.00 96.00 230 THR A N 1
ATOM 1838 C CA . THR A 1 230 ? 5.902 -11.800 17.871 1.00 96.00 230 THR A CA 1
ATOM 1839 C C . THR A 1 230 ? 5.258 -12.578 16.725 1.00 96.00 230 THR A C 1
ATOM 1841 O O . THR A 1 230 ? 5.834 -12.650 15.645 1.00 96.00 230 THR A O 1
ATOM 1844 N N . GLN A 1 231 ? 4.048 -13.106 16.922 1.00 95.38 231 GLN A N 1
ATOM 1845 C CA . GLN A 1 231 ? 3.227 -13.676 15.849 1.00 95.38 231 GLN A CA 1
ATOM 1846 C C . GLN A 1 231 ? 2.937 -12.643 14.750 1.00 95.38 231 GLN A C 1
ATOM 1848 O O . GLN A 1 231 ? 2.928 -12.960 13.559 1.00 95.38 231 GLN A O 1
ATOM 1853 N N . ILE A 1 232 ? 2.760 -11.380 15.151 1.00 97.81 232 ILE A N 1
ATOM 1854 C CA . ILE A 1 232 ? 2.459 -10.251 14.270 1.00 97.81 232 ILE A CA 1
ATOM 1855 C C . ILE A 1 232 ? 3.630 -9.276 14.180 1.00 97.81 232 ILE A C 1
ATOM 1857 O O . ILE A 1 232 ? 3.915 -8.802 13.097 1.00 97.81 232 ILE A O 1
ATOM 1861 N N . ASN A 1 233 ? 4.363 -9.001 15.255 1.00 97.88 233 ASN A N 1
ATOM 1862 C CA . ASN A 1 233 ? 5.467 -8.039 15.210 1.00 97.88 233 ASN A CA 1
ATOM 1863 C C . ASN A 1 233 ? 6.817 -8.751 15.348 1.00 97.88 233 ASN A C 1
ATOM 1865 O O . ASN A 1 233 ? 7.375 -8.857 16.442 1.00 97.88 233 ASN A O 1
ATOM 1869 N N . ILE A 1 234 ? 7.352 -9.260 14.234 1.00 97.50 234 ILE A N 1
ATOM 1870 C CA . ILE A 1 234 ? 8.693 -9.860 14.218 1.00 97.50 234 ILE A CA 1
ATOM 1871 C C . ILE A 1 234 ? 9.741 -8.748 14.320 1.00 97.50 234 ILE A C 1
ATOM 1873 O O . ILE A 1 234 ? 9.703 -7.756 13.596 1.00 97.50 234 ILE A O 1
ATOM 1877 N N . LYS A 1 235 ? 10.704 -8.918 15.229 1.00 96.88 235 LYS A N 1
ATOM 1878 C CA . LYS A 1 235 ? 11.777 -7.945 15.456 1.00 96.88 235 LYS A CA 1
ATOM 1879 C C . LYS A 1 235 ? 12.568 -7.679 14.168 1.00 96.88 235 LYS A C 1
ATOM 1881 O O . LYS A 1 235 ? 13.078 -8.614 13.563 1.00 96.88 235 LYS A O 1
ATOM 1886 N N . GLY A 1 236 ? 12.726 -6.401 13.821 1.00 96.88 236 GLY A N 1
ATOM 1887 C CA . GLY A 1 236 ? 13.482 -5.945 12.647 1.00 96.88 236 GLY A CA 1
ATOM 1888 C C . GLY A 1 236 ? 12.664 -5.850 11.357 1.00 96.88 236 GLY A C 1
ATOM 1889 O O . GLY A 1 236 ? 13.170 -5.319 10.376 1.00 96.88 236 GLY A O 1
ATOM 1890 N N . PHE A 1 237 ? 11.410 -6.303 11.379 1.00 98.19 237 PHE A N 1
ATOM 1891 C CA . PHE A 1 237 ? 10.504 -6.296 10.236 1.00 98.19 237 PHE A CA 1
ATOM 1892 C C . PHE A 1 237 ? 9.297 -5.400 10.516 1.00 98.19 237 PHE A C 1
ATOM 1894 O O . PHE A 1 237 ? 8.964 -5.091 11.663 1.00 98.19 237 PHE A O 1
ATOM 1901 N N . ASN A 1 238 ? 8.651 -4.962 9.449 1.00 98.62 238 ASN A N 1
ATOM 1902 C CA . ASN A 1 238 ? 7.452 -4.154 9.462 1.00 98.62 238 ASN A CA 1
ATOM 1903 C C . ASN A 1 238 ? 6.201 -5.036 9.416 1.00 98.62 238 ASN A C 1
ATOM 1905 O O . ASN A 1 238 ? 6.144 -6.076 8.759 1.00 98.62 238 ASN A O 1
ATOM 1909 N N . SER A 1 239 ? 5.154 -4.600 10.103 1.00 98.69 239 SER A N 1
ATOM 1910 C CA . SER A 1 239 ? 3.800 -5.137 9.986 1.00 98.69 239 SER A CA 1
ATOM 1911 C C . SER A 1 239 ? 2.810 -3.981 10.006 1.00 98.69 239 SER A C 1
ATOM 1913 O O . SER A 1 239 ? 2.879 -3.104 10.869 1.00 98.69 239 SER A O 1
ATOM 1915 N N . GLN A 1 240 ? 1.937 -3.931 9.003 1.00 98.69 240 GLN A N 1
ATOM 1916 C CA . GLN A 1 240 ? 1.106 -2.764 8.724 1.00 98.69 240 GLN A CA 1
ATOM 1917 C C . GLN A 1 240 ? -0.237 -3.134 8.091 1.00 98.69 240 GLN A C 1
ATOM 1919 O O . GLN A 1 240 ? -0.430 -4.246 7.603 1.00 98.69 240 GLN A O 1
ATOM 1924 N N . GLN A 1 241 ? -1.139 -2.150 8.072 1.00 98.56 241 GLN A N 1
ATOM 1925 C CA . GLN A 1 241 ? -2.457 -2.201 7.435 1.00 98.56 241 GLN A CA 1
ATOM 1926 C C . GLN A 1 241 ? -3.265 -3.438 7.866 1.00 98.56 241 GLN A C 1
ATOM 1928 O O . GLN A 1 241 ? -3.604 -4.272 7.025 1.00 98.56 241 GLN A O 1
ATOM 1933 N N . PRO A 1 242 ? -3.539 -3.591 9.176 1.00 98.56 242 PRO A N 1
ATOM 1934 C CA . PRO A 1 242 ? -4.339 -4.703 9.662 1.00 98.56 242 PRO A CA 1
ATOM 1935 C C . PRO A 1 242 ? -5.759 -4.645 9.090 1.00 98.56 242 PRO A C 1
ATOM 1937 O O . PRO A 1 242 ? -6.335 -3.570 8.932 1.00 98.56 242 PRO A O 1
ATOM 1940 N N . PHE A 1 243 ? -6.343 -5.813 8.855 1.00 98.50 243 PHE A N 1
ATOM 1941 C CA . PHE A 1 243 ? -7.736 -5.997 8.487 1.00 98.50 243 PHE A CA 1
ATOM 1942 C C . PHE A 1 243 ? -8.324 -7.197 9.231 1.00 98.50 243 PHE A C 1
ATOM 1944 O O . PHE A 1 243 ? -7.930 -8.338 8.997 1.00 98.50 243 PHE A O 1
ATOM 1951 N N . VAL A 1 244 ? -9.284 -6.954 10.117 1.00 98.38 244 VAL A N 1
ATOM 1952 C CA . VAL A 1 244 ? -10.076 -8.002 10.761 1.00 98.38 244 VAL A CA 1
ATOM 1953 C C . VAL A 1 244 ? -11.265 -8.354 9.877 1.00 98.38 244 VAL A C 1
ATOM 1955 O O . VAL A 1 244 ? -12.022 -7.479 9.450 1.00 98.38 244 VAL A O 1
ATOM 1958 N N . THR A 1 245 ? -11.457 -9.644 9.613 1.00 97.38 245 THR A N 1
ATOM 1959 C CA . THR A 1 245 ? -12.613 -10.122 8.853 1.00 97.38 245 THR A CA 1
ATOM 1960 C C . THR A 1 245 ? -13.916 -9.857 9.602 1.00 97.38 245 THR A C 1
ATOM 1962 O O . THR A 1 245 ? -13.973 -9.874 10.831 1.00 97.38 245 THR A O 1
ATOM 1965 N N . LYS A 1 246 ? -15.009 -9.633 8.863 1.00 95.06 246 LYS A N 1
ATOM 1966 C CA . LYS A 1 246 ? -16.319 -9.304 9.462 1.00 95.06 246 LYS A CA 1
ATOM 1967 C C . LYS A 1 246 ? -16.891 -10.400 10.367 1.00 95.06 246 LYS A C 1
ATOM 1969 O O . LYS A 1 246 ? -17.739 -10.105 11.199 1.00 95.06 246 LYS A O 1
ATOM 1974 N N . ASP A 1 247 ? -16.444 -11.642 10.209 1.00 95.81 247 ASP A N 1
ATOM 1975 C CA . ASP A 1 247 ? -16.789 -12.764 11.086 1.00 95.81 247 ASP A CA 1
ATOM 1976 C C . ASP A 1 247 ? -15.844 -12.905 12.297 1.00 95.81 247 ASP A C 1
ATOM 1978 O O . ASP A 1 247 ? -16.068 -13.758 13.152 1.00 95.81 247 ASP A O 1
ATOM 1982 N N . GLY A 1 248 ? -14.807 -12.066 12.390 1.00 96.75 248 GLY A N 1
ATOM 1983 C CA . GLY A 1 248 ? -13.882 -11.982 13.520 1.00 96.75 248 GLY A CA 1
ATOM 1984 C C . GLY A 1 248 ? -12.892 -13.137 13.606 1.00 96.75 248 GLY A C 1
ATOM 1985 O O . GLY A 1 248 ? -12.232 -13.279 14.629 1.00 96.75 248 GLY A O 1
ATOM 1986 N N . LYS A 1 249 ? -12.801 -13.974 12.566 1.00 97.38 249 LYS A N 1
ATOM 1987 C CA . LYS A 1 249 ? -11.987 -15.196 12.584 1.00 97.38 249 LYS A CA 1
ATOM 1988 C C . LYS A 1 249 ? -10.557 -14.997 12.125 1.00 97.38 249 LYS A C 1
ATOM 1990 O O . LYS A 1 249 ? -9.715 -15.830 12.452 1.00 97.38 249 LYS A O 1
ATOM 1995 N N . TYR A 1 250 ? -10.277 -13.940 11.368 1.00 98.12 250 TYR A N 1
ATOM 1996 C CA . TYR A 1 250 ? -8.948 -13.703 10.828 1.00 98.12 250 TYR A CA 1
ATOM 1997 C C . TYR A 1 250 ? -8.537 -12.243 10.952 1.00 98.12 250 TYR A C 1
ATOM 1999 O O . TYR A 1 250 ? -9.339 -11.331 10.749 1.00 98.12 250 TYR A O 1
ATOM 2007 N N . 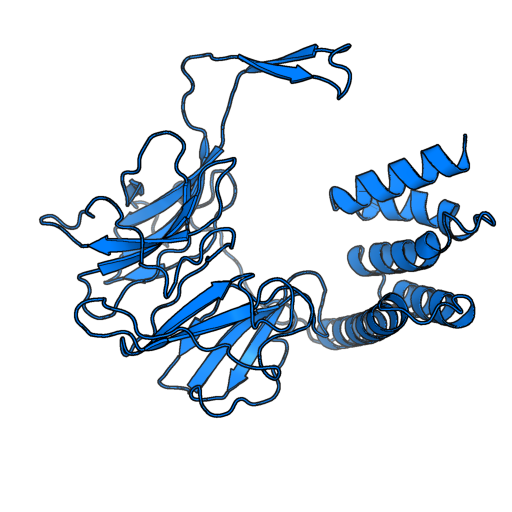LEU A 1 251 ? -7.254 -12.045 11.242 1.00 98.69 251 LEU A N 1
ATOM 2008 C CA . LEU A 1 251 ? -6.558 -10.778 11.070 1.00 98.69 251 LEU A CA 1
ATOM 2009 C C . LEU A 1 251 ? -5.598 -10.936 9.887 1.00 98.69 251 LEU A C 1
ATOM 2011 O O . LEU A 1 251 ? -4.671 -11.742 9.941 1.00 98.69 251 LEU A O 1
ATOM 2015 N N . ILE A 1 252 ? -5.838 -10.174 8.825 1.00 98.81 252 ILE A N 1
ATOM 2016 C CA . ILE A 1 252 ? -4.997 -10.082 7.629 1.00 98.81 252 ILE A CA 1
ATOM 2017 C C . ILE A 1 252 ? -4.120 -8.837 7.763 1.00 98.81 252 ILE A C 1
ATOM 2019 O O . ILE A 1 252 ? -4.575 -7.818 8.274 1.00 98.81 252 ILE A O 1
ATOM 2023 N N . PHE A 1 253 ? -2.866 -8.888 7.335 1.00 98.88 253 PHE A N 1
ATOM 2024 C CA . PHE A 1 253 ? -1.952 -7.751 7.406 1.00 98.88 253 PHE A CA 1
ATOM 2025 C C . PHE A 1 253 ? -0.846 -7.864 6.359 1.00 98.88 253 PHE A C 1
ATOM 2027 O O . PHE A 1 253 ? -0.595 -8.941 5.824 1.00 98.88 253 PHE A O 1
ATOM 2034 N N . SER A 1 254 ? -0.168 -6.749 6.091 1.00 98.88 254 SER A N 1
ATOM 2035 C CA . SER A 1 254 ? 0.983 -6.704 5.192 1.00 98.88 254 SER A CA 1
ATOM 2036 C C . SER A 1 254 ? 2.298 -6.667 5.978 1.00 98.88 254 SER A C 1
ATOM 2038 O O . SER A 1 254 ? 2.401 -5.948 6.979 1.00 98.88 254 SER A O 1
ATOM 2040 N N . SER A 1 255 ? 3.302 -7.444 5.563 1.00 98.81 255 SER A N 1
ATOM 2041 C CA . SER A 1 255 ? 4.595 -7.544 6.254 1.00 98.81 255 SER A CA 1
ATOM 2042 C C . SER A 1 255 ? 5.732 -7.953 5.318 1.00 98.81 255 SER A C 1
ATOM 2044 O O . SER A 1 255 ? 5.546 -8.807 4.457 1.00 98.81 255 SER A O 1
ATOM 2046 N N . ASP A 1 256 ? 6.918 -7.393 5.557 1.00 98.56 256 ASP A N 1
ATOM 2047 C CA . ASP A 1 256 ? 8.199 -7.732 4.910 1.00 98.56 256 ASP A CA 1
ATOM 2048 C C . ASP A 1 256 ? 8.981 -8.823 5.671 1.00 98.56 256 ASP A C 1
ATOM 2050 O O . ASP A 1 256 ? 10.202 -8.948 5.564 1.00 98.56 256 ASP A O 1
ATOM 2054 N N . ARG A 1 257 ? 8.276 -9.604 6.496 1.00 97.94 257 ARG A N 1
ATOM 2055 C CA . ARG A 1 257 ? 8.863 -10.659 7.327 1.00 97.94 257 ARG A CA 1
ATOM 2056 C C . ARG A 1 257 ? 9.475 -11.812 6.511 1.00 97.94 257 ARG A C 1
ATOM 2058 O O . ARG A 1 257 ? 9.044 -12.079 5.390 1.00 97.94 257 ARG A O 1
ATOM 2065 N N . PRO A 1 258 ? 10.397 -12.596 7.108 1.00 97.62 258 PRO A N 1
ATOM 2066 C CA . PRO A 1 258 ? 10.942 -13.794 6.476 1.00 97.62 258 PRO A CA 1
ATOM 2067 C C . PRO A 1 258 ? 9.868 -14.839 6.152 1.00 97.62 258 PRO A C 1
ATOM 2069 O O . PRO A 1 258 ? 8.876 -14.971 6.868 1.00 97.62 258 PRO A O 1
ATOM 2072 N N . GLY A 1 259 ? 10.114 -15.628 5.104 1.00 96.56 259 GLY A N 1
ATOM 2073 C CA . GLY A 1 259 ? 9.153 -16.610 4.580 1.00 96.56 259 GLY A CA 1
ATOM 2074 C C . GLY A 1 259 ? 8.151 -16.019 3.585 1.00 96.56 259 GLY A C 1
ATOM 2075 O O . GLY A 1 259 ? 7.213 -16.708 3.190 1.00 96.56 259 GLY A O 1
ATOM 2076 N N . GLY A 1 260 ? 8.352 -14.754 3.213 1.00 96.94 260 GLY A N 1
ATOM 2077 C CA . GLY A 1 260 ? 7.636 -14.069 2.153 1.00 96.94 260 GLY A CA 1
ATOM 2078 C C . GLY A 1 260 ? 8.056 -14.460 0.732 1.00 96.94 260 GLY A C 1
ATOM 2079 O O . GLY A 1 260 ? 9.012 -15.211 0.531 1.00 96.94 260 GLY A O 1
ATOM 2080 N N . ILE A 1 261 ? 7.321 -13.945 -0.247 1.00 97.00 261 ILE A N 1
ATOM 2081 C CA . ILE A 1 261 ? 7.519 -14.104 -1.689 1.00 97.00 261 ILE A CA 1
ATOM 2082 C C . ILE A 1 261 ? 8.102 -12.822 -2.285 1.00 97.00 261 ILE A C 1
ATOM 2084 O O . ILE A 1 261 ? 9.048 -12.904 -3.071 1.00 97.00 261 ILE A O 1
ATOM 2088 N N . GLY A 1 262 ? 7.537 -11.667 -1.928 1.00 96.12 262 GLY A N 1
ATOM 2089 C CA . GLY A 1 262 ? 7.922 -10.363 -2.448 1.00 96.12 262 GLY A CA 1
ATOM 2090 C C . GLY A 1 262 ? 8.618 -9.482 -1.419 1.00 96.12 262 GLY A C 1
ATOM 2091 O O . GLY A 1 262 ? 9.356 -9.944 -0.547 1.00 96.12 262 GLY A O 1
ATOM 2092 N N . LYS A 1 263 ? 8.395 -8.174 -1.553 1.00 97.75 263 LYS A N 1
ATOM 2093 C CA . LYS A 1 263 ? 8.866 -7.164 -0.603 1.00 97.75 263 LYS A CA 1
ATOM 2094 C C . LYS A 1 263 ? 7.951 -7.152 0.613 1.00 97.75 263 LYS A C 1
ATOM 2096 O O . LYS A 1 263 ? 8.331 -7.629 1.672 1.00 97.75 263 LYS A O 1
ATOM 2101 N N . PHE A 1 264 ? 6.739 -6.636 0.445 1.00 98.69 264 PHE A N 1
ATOM 2102 C CA . PHE A 1 264 ? 5.666 -6.743 1.422 1.00 98.69 264 PHE A CA 1
ATOM 2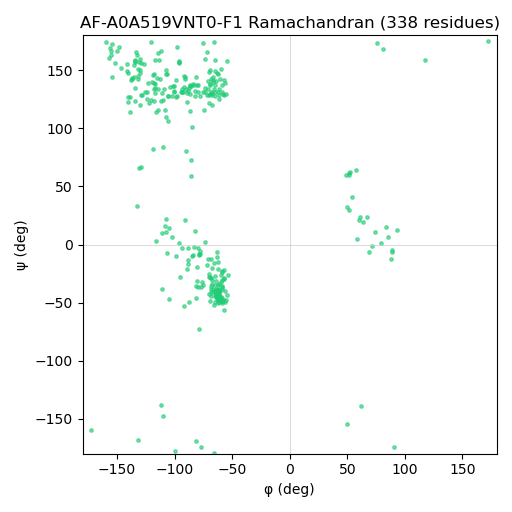103 C C . PHE A 1 264 ? 4.661 -7.761 0.917 1.00 98.69 264 PHE A C 1
ATOM 2105 O O . PHE A 1 264 ? 4.151 -7.611 -0.183 1.00 98.69 264 PHE A O 1
ATOM 2112 N N . ASP A 1 265 ? 4.328 -8.740 1.742 1.00 98.88 265 ASP A N 1
ATOM 2113 C CA . ASP A 1 265 ? 3.318 -9.737 1.409 1.00 98.88 265 ASP A CA 1
ATOM 2114 C C . ASP A 1 265 ? 2.104 -9.607 2.315 1.00 98.88 265 ASP A C 1
ATOM 2116 O O . ASP A 1 265 ? 2.211 -9.139 3.451 1.00 98.88 265 ASP A O 1
ATOM 2120 N N . LEU A 1 266 ? 0.968 -10.125 1.856 1.00 98.88 266 LEU A N 1
ATOM 2121 C CA . LEU A 1 266 ? -0.186 -10.390 2.694 1.00 98.88 266 LEU A CA 1
ATOM 2122 C C . LEU A 1 266 ? -0.015 -11.695 3.477 1.00 98.88 266 LEU A C 1
ATOM 2124 O O . LEU A 1 266 ? 0.290 -12.767 2.936 1.00 98.88 266 LEU A O 1
ATOM 2128 N N . TRP A 1 267 ? -0.276 -11.582 4.773 1.00 98.81 267 TRP A N 1
ATOM 2129 C CA . TRP A 1 267 ? -0.292 -12.652 5.759 1.00 98.81 267 TRP A CA 1
ATOM 2130 C C . TRP A 1 267 ? -1.625 -12.633 6.492 1.00 98.81 267 TRP A C 1
ATOM 2132 O O . TRP A 1 267 ? -2.256 -11.585 6.622 1.00 98.81 267 TRP A O 1
ATOM 2142 N N . TYR A 1 268 ? -2.033 -13.775 7.031 1.00 98.50 268 TYR A N 1
ATOM 2143 C CA . TYR A 1 268 ? -3.198 -13.855 7.904 1.00 98.50 268 TYR A CA 1
ATOM 2144 C C . TYR A 1 268 ? -2.906 -14.706 9.135 1.00 98.50 268 TYR A C 1
ATOM 2146 O O . TYR A 1 268 ? -2.054 -15.592 9.106 1.00 98.50 268 TYR A O 1
ATOM 2154 N N . CYS A 1 269 ? -3.619 -14.457 10.227 1.00 97.69 269 CYS A N 1
ATOM 2155 C CA . CYS A 1 269 ? -3.622 -15.333 11.391 1.00 97.69 269 CYS A CA 1
ATOM 2156 C C . CYS A 1 269 ? -5.059 -15.615 11.850 1.00 97.69 269 CYS A C 1
ATOM 2158 O O . CYS A 1 269 ? -5.937 -14.761 11.683 1.00 97.69 269 CYS A O 1
ATOM 2160 N N . PRO A 1 270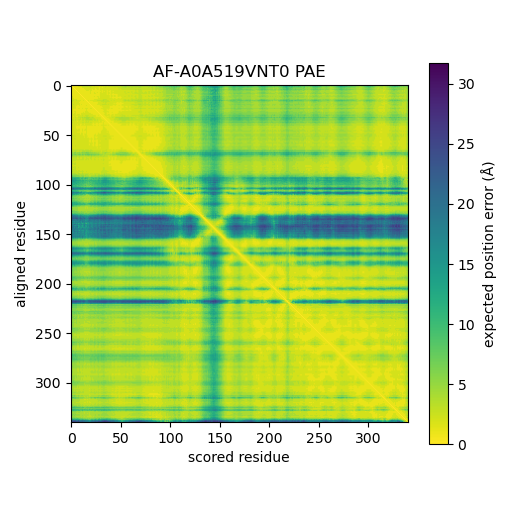 ? -5.318 -16.787 12.458 1.00 97.69 270 PRO A N 1
ATOM 2161 C CA . PRO A 1 270 ? -6.550 -17.010 13.199 1.00 97.69 270 PRO A CA 1
ATOM 2162 C C . PRO A 1 270 ? -6.673 -15.986 14.329 1.00 97.69 270 PRO A C 1
ATOM 2164 O O . PRO A 1 270 ? -5.733 -15.801 15.104 1.00 97.69 270 PRO A O 1
ATOM 2167 N N . LEU A 1 271 ? -7.831 -15.351 14.435 1.00 97.44 271 LEU A N 1
ATOM 2168 C CA . LEU A 1 271 ? -8.172 -14.384 15.466 1.00 97.44 271 LEU A CA 1
ATOM 2169 C C . LEU A 1 271 ? -9.238 -14.984 16.381 1.00 97.44 271 LEU A C 1
ATOM 2171 O O . LEU A 1 271 ? -10.233 -15.545 15.920 1.00 97.44 271 LEU A O 1
ATOM 2175 N N . ARG A 1 272 ? -9.008 -14.907 17.691 1.00 94.44 272 ARG A N 1
ATOM 2176 C CA . ARG A 1 272 ? -9.958 -15.378 18.702 1.00 94.44 272 ARG A CA 1
ATOM 2177 C C . ARG A 1 272 ? -10.824 -14.221 19.213 1.00 94.44 272 ARG A C 1
ATOM 2179 O O . ARG A 1 272 ? -10.380 -13.076 19.177 1.00 94.44 272 ARG A O 1
ATOM 2186 N N . PRO A 1 273 ? -12.019 -14.502 19.774 1.00 92.75 273 PRO A N 1
ATOM 2187 C CA . PRO A 1 273 ? -12.921 -13.463 20.284 1.00 92.75 273 PRO A CA 1
ATOM 2188 C C . PRO A 1 273 ? -12.336 -12.557 21.380 1.00 92.75 273 PRO A C 1
ATOM 2190 O O . PRO A 1 273 ? -12.842 -11.454 21.590 1.00 92.75 273 PRO A O 1
ATOM 2193 N N . ASP A 1 274 ? -11.307 -13.029 22.091 1.00 90.69 274 ASP A N 1
ATOM 2194 C CA . ASP A 1 274 ? -10.575 -12.281 23.120 1.00 90.69 274 ASP A CA 1
ATOM 2195 C C . ASP A 1 274 ? -9.483 -11.356 22.547 1.00 90.69 274 ASP A C 1
ATOM 2197 O O . ASP A 1 274 ? -8.831 -10.632 23.299 1.00 90.69 274 ASP A O 1
ATOM 2201 N N . GLY A 1 275 ? -9.295 -11.357 21.225 1.00 92.62 275 GLY A N 1
ATOM 2202 C CA . GLY A 1 275 ? -8.280 -10.584 20.514 1.00 92.62 275 GLY A CA 1
ATOM 2203 C C . GLY A 1 275 ? -6.937 -11.298 20.360 1.00 92.62 275 GLY A C 1
ATOM 2204 O O . GLY A 1 275 ? -6.049 -10.782 19.677 1.00 92.62 275 GLY A O 1
ATOM 2205 N N . SER A 1 276 ? -6.768 -12.486 20.954 1.00 93.50 276 SER A N 1
ATOM 2206 C CA . SER A 1 276 ? -5.539 -13.261 20.808 1.00 93.50 276 SER A CA 1
ATOM 2207 C C . SER A 1 276 ? -5.407 -13.838 19.398 1.00 93.50 276 SER A C 1
ATOM 2209 O O . SER A 1 276 ? -6.369 -14.311 18.787 1.00 93.50 276 SER A O 1
ATOM 2211 N N . VAL A 1 277 ? -4.179 -13.822 18.885 1.00 96.81 277 VAL A N 1
ATOM 2212 C CA . VAL A 1 277 ? -3.850 -14.247 17.521 1.00 96.81 277 VAL A CA 1
ATOM 2213 C C . VAL A 1 277 ? -3.130 -15.594 17.510 1.00 96.81 277 VAL A C 1
ATOM 2215 O O . VAL A 1 277 ? -2.384 -15.937 18.431 1.00 96.81 277 VAL A O 1
ATOM 2218 N N . GLY A 1 278 ? -3.375 -16.378 16.465 1.00 96.31 278 GLY A N 1
ATOM 2219 C CA . GLY A 1 278 ? -2.607 -17.572 16.131 1.00 96.31 278 GLY A CA 1
ATOM 2220 C C . GLY A 1 278 ? -1.309 -17.248 15.387 1.00 96.31 278 GLY A C 1
ATOM 2221 O O . GLY A 1 278 ? -0.900 -16.092 15.281 1.00 96.31 278 GLY A O 1
ATOM 2222 N N . GLN A 1 279 ? -0.674 -18.293 14.855 1.00 96.25 279 GLN A N 1
ATOM 2223 C CA . GLN A 1 279 ? 0.495 -18.160 13.984 1.00 96.25 279 GLN A CA 1
ATOM 2224 C C . GLN A 1 279 ? 0.108 -17.488 12.666 1.00 96.25 279 GLN A C 1
ATOM 2226 O O . GLN A 1 279 ? -0.969 -17.748 12.125 1.00 96.25 279 GLN A O 1
ATOM 2231 N N . ALA A 1 280 ? 0.988 -16.625 12.164 1.00 97.88 280 ALA A N 1
ATOM 2232 C CA . ALA A 1 280 ? 0.803 -15.980 10.873 1.00 97.88 280 ALA A CA 1
ATOM 2233 C C . ALA A 1 280 ? 1.185 -16.923 9.727 1.00 97.88 280 ALA A C 1
ATOM 2235 O O . ALA A 1 280 ? 2.216 -17.592 9.776 1.00 97.88 280 ALA A O 1
ATOM 2236 N N . ILE A 1 281 ? 0.369 -16.928 8.679 1.00 98.12 281 ILE A N 1
ATOM 2237 C CA . ILE A 1 281 ? 0.499 -17.773 7.494 1.00 98.12 281 ILE A CA 1
ATOM 2238 C C . ILE A 1 281 ? 0.544 -16.856 6.266 1.00 98.12 281 ILE A C 1
ATOM 2240 O O . ILE A 1 281 ? -0.266 -15.934 6.149 1.00 98.12 281 ILE A O 1
ATOM 2244 N N . ASN A 1 282 ? 1.511 -17.074 5.371 1.00 98.25 282 ASN A N 1
ATOM 2245 C CA . ASN A 1 282 ? 1.626 -16.320 4.121 1.00 98.25 282 ASN A CA 1
ATOM 2246 C C . ASN A 1 282 ? 0.462 -16.698 3.192 1.00 98.25 282 ASN A C 1
ATOM 2248 O O . ASN A 1 282 ? 0.152 -17.880 3.058 1.00 98.25 282 ASN A O 1
ATOM 2252 N N . MET A 1 283 ? -0.163 -15.722 2.527 1.00 98.38 283 MET A N 1
ATOM 2253 C CA . MET A 1 283 ? -1.310 -15.978 1.636 1.00 98.38 283 MET A CA 1
ATOM 2254 C C . MET A 1 283 ? -0.939 -16.650 0.298 1.00 98.38 283 MET A C 1
ATOM 2256 O O . MET A 1 283 ? -1.813 -16.917 -0.526 1.00 98.38 283 MET A O 1
ATOM 2260 N N . GLY A 1 284 ? 0.340 -16.966 0.092 1.00 97.75 284 GLY A N 1
ATOM 2261 C CA . GLY A 1 284 ? 0.838 -17.761 -1.022 1.00 97.75 284 GLY A CA 1
ATOM 2262 C C . GLY A 1 284 ? 1.001 -16.975 -2.323 1.00 97.75 284 GLY A C 1
ATOM 2263 O O . GLY A 1 284 ? 0.525 -15.853 -2.479 1.00 97.75 284 GLY A O 1
ATOM 2264 N N . LYS A 1 285 ? 1.677 -17.602 -3.294 1.00 97.06 285 LYS A N 1
ATOM 2265 C CA . LYS A 1 285 ? 2.078 -16.997 -4.582 1.00 97.06 285 LYS A CA 1
ATOM 2266 C C . LYS A 1 285 ? 0.931 -16.609 -5.507 1.00 97.06 285 LYS A C 1
ATOM 2268 O O . LYS A 1 285 ? 1.140 -15.883 -6.471 1.00 97.06 285 LYS A O 1
ATOM 2273 N N . THR A 1 286 ? -0.269 -17.124 -5.252 1.00 97.88 286 THR A N 1
ATOM 2274 C CA . THR A 1 286 ? -1.448 -16.700 -6.007 1.00 97.88 286 THR A CA 1
ATOM 2275 C C . THR A 1 286 ? -1.809 -15.267 -5.638 1.00 97.88 286 THR A C 1
ATOM 2277 O O . THR A 1 286 ? -2.067 -14.466 -6.531 1.00 97.88 286 THR A O 1
ATOM 2280 N N . ILE A 1 287 ? -1.752 -14.920 -4.348 1.00 98.50 287 ILE A N 1
ATOM 2281 C CA . ILE A 1 287 ? -2.084 -13.587 -3.832 1.00 98.50 287 ILE A CA 1
ATOM 2282 C C . ILE A 1 287 ? -0.867 -12.662 -3.852 1.00 98.50 287 ILE A C 1
ATOM 2284 O O . ILE A 1 287 ? -0.933 -11.565 -4.407 1.00 98.50 287 ILE A O 1
ATOM 2288 N N . ASN A 1 288 ? 0.263 -13.125 -3.334 1.00 98.50 288 ASN A N 1
ATOM 2289 C CA . ASN A 1 288 ? 1.475 -12.325 -3.221 1.00 98.50 288 ASN A CA 1
ATOM 2290 C C . ASN A 1 288 ? 2.288 -12.332 -4.519 1.00 98.50 288 ASN A C 1
ATOM 2292 O O . ASN A 1 288 ? 2.413 -13.355 -5.195 1.00 98.50 288 ASN A O 1
ATOM 2296 N N . SER A 1 289 ? 2.802 -11.163 -4.873 1.00 97.56 289 SER A N 1
ATOM 2297 C CA . SER A 1 289 ? 3.638 -10.880 -6.033 1.00 97.56 289 SER A CA 1
ATOM 2298 C C . SER A 1 289 ? 5.118 -10.821 -5.633 1.00 97.56 289 SER A C 1
ATOM 2300 O O . SER A 1 289 ? 5.478 -11.052 -4.485 1.00 97.56 289 SER A O 1
ATOM 2302 N N . ALA A 1 290 ? 6.002 -10.519 -6.586 1.00 96.31 290 ALA A N 1
ATOM 2303 C CA . ALA A 1 290 ? 7.417 -10.283 -6.288 1.00 96.31 290 ALA A CA 1
ATOM 2304 C C . ALA A 1 290 ? 7.696 -8.876 -5.713 1.00 96.31 290 ALA A C 1
ATOM 2306 O O . ALA A 1 290 ? 8.828 -8.592 -5.322 1.00 96.31 290 ALA A O 1
ATOM 2307 N N . GLU A 1 291 ? 6.702 -7.982 -5.706 1.00 97.25 291 GLU A N 1
ATOM 2308 C CA . GLU A 1 291 ? 6.844 -6.598 -5.246 1.00 97.25 291 GLU A CA 1
ATOM 2309 C C . GLU A 1 291 ? 6.045 -6.391 -3.944 1.00 97.25 291 GLU A C 1
ATOM 2311 O O . GLU A 1 291 ? 6.153 -7.214 -3.040 1.00 97.25 291 GLU A O 1
ATOM 2316 N N . ASP A 1 292 ? 5.329 -5.281 -3.781 1.00 98.50 292 ASP A N 1
ATOM 2317 C CA . ASP A 1 292 ? 4.555 -4.970 -2.581 1.00 98.50 292 ASP A CA 1
ATOM 2318 C C . ASP A 1 292 ? 3.068 -5.316 -2.764 1.00 98.50 292 ASP A C 1
ATOM 2320 O O . ASP A 1 292 ? 2.408 -4.820 -3.679 1.00 98.50 292 ASP A O 1
ATOM 2324 N N . ASP A 1 293 ? 2.522 -6.081 -1.819 1.00 98.75 293 ASP A N 1
ATOM 2325 C CA . ASP A 1 293 ? 1.112 -6.441 -1.685 1.00 98.75 293 ASP A CA 1
ATOM 2326 C C . ASP A 1 293 ? 0.579 -5.992 -0.309 1.00 98.75 293 ASP A C 1
ATOM 2328 O O . ASP A 1 293 ? 1.123 -6.306 0.758 1.00 98.75 293 ASP A O 1
ATOM 2332 N N . GLN A 1 294 ? -0.459 -5.153 -0.329 1.00 98.50 294 GLN A N 1
ATOM 2333 C CA . GLN A 1 294 ? -0.803 -4.250 0.771 1.00 98.50 294 GLN A CA 1
ATOM 2334 C C . GLN A 1 294 ? -2.313 -3.987 0.884 1.00 98.50 294 GLN A C 1
ATOM 2336 O O . GLN A 1 294 ? -3.091 -4.320 -0.005 1.00 98.50 294 GLN A O 1
ATOM 2341 N N . ALA A 1 295 ? -2.718 -3.351 1.989 1.00 97.62 295 ALA A N 1
ATOM 2342 C CA . ALA A 1 295 ? -4.074 -2.849 2.244 1.00 97.62 295 ALA A CA 1
ATOM 2343 C C . ALA A 1 295 ? -5.209 -3.870 1.977 1.00 97.62 295 ALA A C 1
ATOM 2345 O O . ALA A 1 295 ? -6.087 -3.616 1.149 1.00 97.62 295 ALA A O 1
ATOM 2346 N N . PRO A 1 296 ? -5.211 -5.026 2.666 1.00 98.31 296 PRO A N 1
ATOM 2347 C CA . PRO A 1 296 ? -6.196 -6.072 2.432 1.00 98.31 296 PRO A CA 1
ATOM 2348 C C . PRO A 1 296 ? -7.601 -5.679 2.907 1.00 98.31 296 PRO A C 1
ATOM 2350 O O . PRO A 1 296 ? -7.788 -5.014 3.924 1.00 98.31 296 PRO A O 1
ATOM 2353 N N . TYR A 1 297 ? -8.602 -6.195 2.204 1.00 97.81 297 TYR A N 1
ATOM 2354 C CA . TYR A 1 297 ? -10.008 -6.208 2.578 1.00 97.81 297 TYR A CA 1
ATOM 2355 C C . TYR A 1 297 ? -10.608 -7.550 2.175 1.00 97.81 297 TYR A C 1
ATOM 2357 O O . TYR A 1 297 ? -10.540 -7.937 1.015 1.00 97.81 297 TYR A O 1
ATOM 2365 N N . TYR A 1 298 ? -11.251 -8.252 3.099 1.00 98.25 298 TYR A N 1
ATOM 2366 C CA . TYR A 1 298 ? -11.901 -9.527 2.810 1.00 98.25 298 TYR A CA 1
ATOM 2367 C C . TYR A 1 298 ? -13.368 -9.523 3.225 1.00 98.25 298 TYR A C 1
ATOM 2369 O O . TYR A 1 298 ? -13.720 -9.167 4.354 1.00 98.25 298 TYR A O 1
ATOM 2377 N N . ASN A 1 299 ? -14.231 -9.962 2.311 1.00 96.81 299 ASN A N 1
ATOM 2378 C CA . ASN A 1 299 ? -15.645 -10.163 2.571 1.00 96.81 299 ASN A CA 1
ATOM 2379 C C . ASN A 1 299 ? -15.959 -11.667 2.690 1.00 96.81 299 ASN A C 1
ATOM 2381 O O . ASN A 1 299 ? -16.033 -12.341 1.659 1.00 96.81 299 ASN A O 1
ATOM 2385 N N . PRO A 1 300 ? -16.216 -12.184 3.908 1.00 95.50 300 PRO A N 1
ATOM 2386 C CA . PRO A 1 300 ? -16.507 -13.603 4.127 1.00 95.50 300 PRO A CA 1
ATOM 2387 C C . PRO A 1 300 ? -17.880 -14.049 3.600 1.00 95.50 300 PRO A C 1
ATOM 2389 O O . PRO A 1 300 ? -18.145 -15.240 3.532 1.00 95.50 300 PRO A O 1
ATOM 2392 N N . LEU A 1 301 ? -18.778 -13.126 3.229 1.00 95.69 301 LEU A N 1
ATOM 2393 C CA . LEU A 1 301 ? -20.067 -13.494 2.627 1.00 95.69 301 LEU A CA 1
ATOM 2394 C C . LEU A 1 301 ? -19.934 -13.814 1.137 1.00 95.69 301 LEU A C 1
ATOM 2396 O O . LEU A 1 301 ? -20.695 -14.610 0.597 1.00 95.69 301 LEU A O 1
ATOM 2400 N N . THR A 1 302 ? -18.991 -13.160 0.459 1.00 97.06 302 THR A N 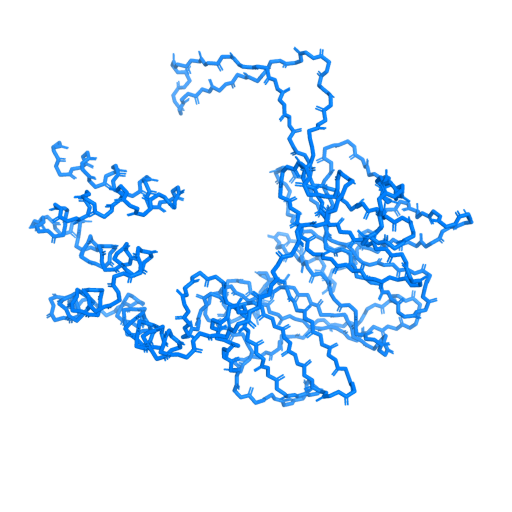1
ATOM 2401 C CA . THR A 1 302 ? -18.754 -13.339 -0.979 1.00 97.06 302 THR A CA 1
ATOM 2402 C C . THR A 1 302 ? -17.482 -14.125 -1.272 1.00 97.06 302 THR A C 1
ATOM 2404 O O . THR A 1 302 ? -17.239 -14.462 -2.434 1.00 97.06 302 THR A O 1
ATOM 2407 N N . ASN A 1 303 ? -16.687 -14.416 -0.238 1.00 97.25 303 ASN A N 1
ATOM 2408 C CA . ASN A 1 303 ? -15.353 -14.997 -0.321 1.00 97.25 303 ASN A CA 1
ATOM 2409 C C . ASN A 1 303 ? -14.432 -14.191 -1.241 1.00 97.25 303 ASN A C 1
ATOM 2411 O O . ASN A 1 303 ? -13.711 -14.761 -2.050 1.00 97.25 303 ASN A O 1
ATOM 2415 N N . LYS A 1 304 ? -14.498 -12.857 -1.168 1.00 98.25 304 LYS A N 1
ATOM 2416 C CA . LYS A 1 304 ? -13.704 -11.956 -2.016 1.00 98.25 304 LYS A CA 1
ATOM 2417 C C . LYS A 1 304 ? -12.672 -11.202 -1.194 1.00 98.25 304 LYS A C 1
ATOM 2419 O O . LYS A 1 304 ? -13.039 -10.493 -0.256 1.00 98.25 304 LYS A O 1
ATOM 2424 N N . LEU A 1 305 ? -11.411 -11.331 -1.587 1.00 98.69 305 LEU A N 1
ATOM 2425 C CA . LEU A 1 305 ? -10.297 -10.492 -1.167 1.00 98.69 305 LEU A CA 1
ATOM 2426 C C . LEU A 1 305 ? -10.130 -9.361 -2.182 1.00 98.69 305 LEU A C 1
ATOM 2428 O O . LEU A 1 305 ? -10.062 -9.621 -3.378 1.00 98.69 305 LEU A O 1
ATOM 2432 N N . ILE A 1 306 ? -10.029 -8.131 -1.694 1.00 98.25 306 ILE A N 1
ATOM 2433 C CA . ILE A 1 306 ? -9.560 -6.963 -2.432 1.00 98.25 306 ILE A CA 1
ATOM 2434 C C . ILE A 1 306 ? -8.292 -6.477 -1.741 1.00 98.25 306 ILE A C 1
ATOM 2436 O O . ILE A 1 306 ? -8.245 -6.410 -0.515 1.00 98.25 306 ILE A O 1
ATOM 2440 N N . TYR A 1 307 ? -7.261 -6.159 -2.506 1.00 98.44 307 TYR A N 1
ATOM 2441 C CA . TYR A 1 307 ? -5.994 -5.664 -1.978 1.00 98.44 307 TYR A CA 1
ATOM 2442 C C . TYR A 1 307 ? -5.268 -4.839 -3.034 1.00 98.44 307 TYR A C 1
ATOM 2444 O O . TYR A 1 307 ? -5.644 -4.862 -4.208 1.00 98.44 307 TYR A O 1
ATOM 2452 N N . SER A 1 308 ? -4.242 -4.105 -2.621 1.00 97.88 308 SER A N 1
ATOM 2453 C CA . SER A 1 308 ? -3.410 -3.318 -3.524 1.00 97.88 308 SER A CA 1
ATOM 2454 C C . SER A 1 308 ? -2.103 -4.041 -3.829 1.00 97.88 308 SER A C 1
ATOM 2456 O O . SER A 1 308 ? -1.457 -4.542 -2.911 1.00 97.88 308 SER A O 1
ATOM 2458 N N . SER A 1 309 ? -1.685 -4.054 -5.094 1.00 98.12 309 SER A N 1
ATOM 2459 C CA . SER A 1 309 ? -0.402 -4.632 -5.521 1.00 98.12 309 SER A CA 1
ATOM 2460 C C . SER A 1 309 ? 0.290 -3.732 -6.536 1.00 98.12 309 SER A C 1
ATOM 2462 O O . SER A 1 309 ? -0.382 -3.138 -7.380 1.00 98.12 309 SER A O 1
ATOM 2464 N N . ASN A 1 310 ? 1.620 -3.646 -6.468 1.00 96.38 310 ASN A N 1
ATOM 2465 C CA . ASN A 1 310 ? 2.452 -2.992 -7.487 1.00 96.38 310 ASN A CA 1
ATOM 2466 C C . ASN A 1 310 ? 3.328 -3.969 -8.295 1.00 96.38 310 ASN A C 1
ATOM 2468 O O . ASN A 1 310 ? 4.183 -3.537 -9.065 1.00 96.38 310 ASN A O 1
ATOM 2472 N N . GLY A 1 311 ? 3.108 -5.279 -8.137 1.00 95.69 311 GLY A N 1
ATOM 2473 C CA . GLY A 1 311 ? 3.876 -6.336 -8.804 1.00 95.69 311 GLY A CA 1
ATOM 2474 C C . GLY A 1 311 ? 3.119 -7.086 -9.898 1.00 95.69 311 GLY A C 1
ATOM 2475 O O . GLY A 1 311 ? 3.516 -8.193 -10.264 1.00 95.69 311 GLY A O 1
ATOM 2476 N N . ARG A 1 312 ? 1.999 -6.544 -10.386 1.00 96.50 312 ARG A N 1
ATOM 2477 C CA . ARG A 1 312 ? 1.060 -7.220 -11.297 1.00 96.50 312 ARG A CA 1
ATOM 2478 C C . ARG A 1 312 ? 0.686 -6.331 -12.485 1.00 96.50 312 ARG A C 1
ATOM 2480 O O . ARG A 1 312 ? 0.919 -5.127 -12.460 1.00 96.50 312 ARG A O 1
ATOM 2487 N N . VAL A 1 313 ? 0.131 -6.948 -13.534 1.00 97.12 313 VAL A N 1
ATOM 2488 C CA . VAL A 1 313 ? -0.336 -6.238 -14.737 1.00 97.12 313 VAL A CA 1
ATOM 2489 C C . VAL A 1 313 ? -1.445 -5.264 -14.354 1.00 97.12 313 VAL A C 1
ATOM 2491 O O . VAL A 1 313 ? -2.463 -5.679 -13.794 1.00 97.12 313 VAL A O 1
ATOM 2494 N N . GLY A 1 314 ? -1.263 -3.993 -14.701 1.00 94.94 314 GLY A N 1
ATOM 2495 C CA . GLY A 1 314 ? -2.170 -2.939 -14.275 1.00 94.94 314 GLY A CA 1
ATOM 2496 C C . GLY A 1 314 ? -1.898 -1.573 -14.904 1.00 94.94 314 GLY A C 1
ATOM 2497 O O . GLY A 1 314 ? -1.295 -1.478 -15.968 1.00 94.94 314 GLY A O 1
ATOM 2498 N N . LEU A 1 315 ? -2.380 -0.508 -14.272 1.00 91.25 315 LEU A N 1
ATOM 2499 C CA . LEU A 1 315 ? -2.223 0.883 -14.710 1.00 91.25 315 LEU A CA 1
ATOM 2500 C C . LEU A 1 315 ? -0.932 1.513 -14.163 1.00 91.25 315 LEU A C 1
ATOM 2502 O O . LEU A 1 315 ? -0.442 2.508 -14.710 1.00 91.25 315 LEU A O 1
ATOM 2506 N N . GLY A 1 316 ? -0.338 0.892 -13.139 1.00 86.88 316 GLY A N 1
ATOM 2507 C CA . GLY A 1 316 ? 0.988 1.200 -12.618 1.00 86.88 316 GLY A CA 1
ATOM 2508 C C . GLY A 1 316 ? 1.004 1.682 -11.178 1.00 86.88 316 GLY A C 1
ATOM 2509 O O . GLY A 1 316 ? 0.036 2.229 -10.669 1.00 86.88 316 GLY A O 1
ATOM 2510 N N . GLY A 1 317 ? 2.160 1.556 -10.520 1.00 90.12 317 GLY A N 1
ATOM 2511 C CA . GLY A 1 317 ? 2.200 1.765 -9.073 1.00 90.12 317 GLY A CA 1
ATOM 2512 C C . GLY A 1 317 ? 1.300 0.739 -8.385 1.00 90.12 317 GLY A C 1
ATOM 2513 O O . GLY A 1 317 ? 1.318 -0.417 -8.781 1.00 90.12 317 GLY A O 1
ATOM 2514 N N . PHE A 1 318 ? 0.546 1.146 -7.364 1.00 94.38 318 PHE A N 1
ATOM 2515 C CA . PHE A 1 318 ? -0.426 0.268 -6.710 1.00 94.38 318 PHE A CA 1
ATOM 2516 C C . PHE A 1 318 ? -1.790 0.359 -7.393 1.00 94.38 318 PHE A C 1
ATOM 2518 O O . PHE A 1 318 ? -2.391 1.430 -7.380 1.00 94.38 318 PHE A O 1
ATOM 2525 N N . ASP A 1 319 ? -2.301 -0.781 -7.856 1.00 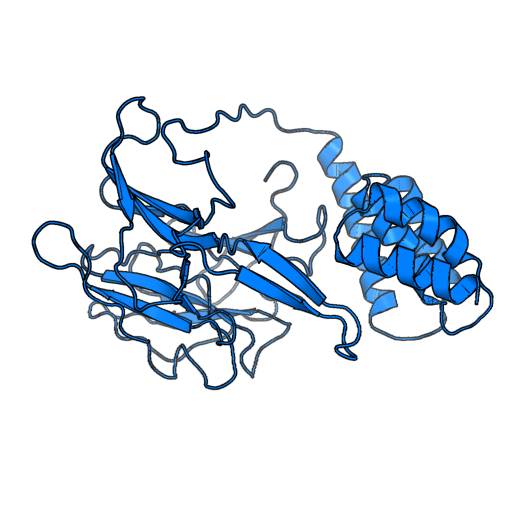95.94 319 ASP A N 1
ATOM 2526 C CA . ASP A 1 319 ? -3.685 -0.938 -8.320 1.00 95.94 319 ASP A CA 1
ATOM 2527 C C . ASP A 1 319 ? -4.454 -1.896 -7.406 1.00 95.94 319 ASP A C 1
ATOM 2529 O O . ASP A 1 319 ? -3.839 -2.662 -6.655 1.00 95.94 319 ASP A O 1
ATOM 2533 N N . PHE A 1 320 ? -5.788 -1.907 -7.489 1.00 96.56 320 PHE A N 1
ATOM 2534 C CA . PHE A 1 320 ? -6.600 -2.893 -6.777 1.00 96.56 320 PHE A CA 1
ATOM 2535 C C . PHE A 1 320 ? -6.785 -4.187 -7.560 1.00 96.56 320 PHE A C 1
ATOM 2537 O O . PHE A 1 320 ? -7.129 -4.194 -8.744 1.00 96.56 320 PHE A O 1
ATOM 2544 N N . TYR A 1 321 ? -6.661 -5.294 -6.839 1.00 98.25 321 TYR A N 1
ATOM 2545 C CA . TYR A 1 321 ? -6.884 -6.639 -7.340 1.00 98.25 321 TYR A CA 1
ATOM 2546 C C . TYR A 1 321 ? -7.949 -7.332 -6.505 1.00 98.25 321 TYR A C 1
ATOM 2548 O O . TYR A 1 321 ? -7.957 -7.220 -5.281 1.00 98.25 321 TYR A O 1
ATOM 2556 N N . GLU A 1 322 ? -8.833 -8.070 -7.172 1.00 98.38 322 GLU A N 1
ATOM 2557 C CA . GLU A 1 322 ? -9.813 -8.948 -6.539 1.00 98.38 322 GLU A CA 1
ATOM 2558 C C . GLU A 1 322 ? -9.437 -10.413 -6.774 1.00 98.38 322 GLU A C 1
ATOM 2560 O O . GLU A 1 322 ? -9.156 -10.815 -7.902 1.00 98.38 322 GLU A O 1
ATOM 2565 N N . SER A 1 323 ? -9.486 -11.226 -5.722 1.00 98.56 323 SER A N 1
ATOM 2566 C CA . SER A 1 323 ? -9.393 -12.685 -5.803 1.00 98.56 323 SER A CA 1
ATOM 2567 C C . SER A 1 323 ? -10.510 -13.329 -4.984 1.00 98.56 323 SER A C 1
ATOM 2569 O O . SER A 1 323 ? -10.920 -12.800 -3.946 1.00 98.56 323 SER A O 1
ATOM 2571 N N . LYS A 1 324 ? -11.031 -14.467 -5.450 1.00 98.50 324 LYS A N 1
ATOM 2572 C CA . LYS A 1 324 ? -12.048 -15.245 -4.741 1.00 98.50 324 LYS A CA 1
ATOM 2573 C C . LYS A 1 324 ? -11.398 -16.434 -4.036 1.00 98.50 324 LYS A C 1
ATOM 2575 O O . LYS A 1 324 ? -10.640 -17.163 -4.667 1.00 98.50 324 LYS A O 1
ATOM 2580 N N . GLY A 1 325 ? -11.724 -16.650 -2.766 1.00 96.81 325 GLY A N 1
ATOM 2581 C CA . GLY A 1 325 ? -11.144 -17.721 -1.957 1.00 96.81 325 GLY A CA 1
ATOM 2582 C C . GLY A 1 325 ? -11.530 -17.664 -0.482 1.00 96.81 325 GLY A C 1
ATOM 2583 O O . GLY A 1 325 ? -12.210 -16.738 -0.030 1.00 96.81 325 GLY A O 1
ATOM 2584 N N . ASP A 1 326 ? -11.104 -18.669 0.274 1.00 93.94 326 ASP A N 1
ATOM 2585 C CA . ASP A 1 326 ? -11.431 -18.874 1.693 1.00 93.94 326 ASP A CA 1
ATOM 2586 C C . ASP A 1 326 ? -10.190 -19.190 2.544 1.00 93.94 326 ASP A C 1
ATOM 2588 O O . ASP A 1 326 ? -10.262 -19.917 3.533 1.00 93.94 326 ASP A O 1
ATOM 2592 N N . PHE A 1 327 ? -9.045 -18.613 2.164 1.00 94.25 327 PHE A N 1
ATOM 2593 C CA . PHE A 1 327 ? -7.727 -18.839 2.772 1.00 94.25 327 PHE A CA 1
ATOM 2594 C C . PHE A 1 327 ? -7.123 -20.230 2.536 1.00 94.25 327 PHE A C 1
ATOM 2596 O O . PHE A 1 327 ? -5.957 -20.417 2.879 1.00 94.25 327 PHE A O 1
ATOM 2603 N N . THR A 1 328 ? -7.855 -21.175 1.936 1.00 91.06 328 THR A N 1
ATOM 2604 C CA . THR A 1 328 ? -7.287 -22.457 1.490 1.00 91.06 328 THR A CA 1
ATOM 2605 C C . THR A 1 328 ? -6.813 -22.367 0.046 1.00 91.06 328 THR A C 1
ATOM 2607 O O . THR A 1 328 ? -5.637 -22.586 -0.230 1.00 91.06 328 THR A O 1
ATOM 2610 N N . ASP A 1 329 ? -7.704 -21.918 -0.834 1.00 93.31 329 ASP A N 1
ATOM 2611 C CA . ASP A 1 329 ? -7.450 -21.715 -2.252 1.00 93.31 329 ASP A CA 1
ATOM 2612 C C . ASP A 1 329 ? -7.904 -20.320 -2.689 1.00 93.31 329 ASP A C 1
ATOM 2614 O O . ASP A 1 329 ? -8.857 -19.747 -2.151 1.00 93.31 329 ASP A O 1
ATOM 2618 N N . TRP A 1 330 ? -7.220 -19.782 -3.698 1.00 97.81 330 TRP A N 1
ATOM 2619 C CA . TRP A 1 330 ? -7.499 -18.475 -4.288 1.00 97.81 330 TRP A CA 1
ATOM 2620 C C . TRP A 1 330 ? -7.550 -18.584 -5.808 1.00 97.81 330 TRP A C 1
ATOM 2622 O O . TRP A 1 330 ? -6.746 -19.293 -6.413 1.00 97.81 330 TRP A O 1
ATOM 2632 N N . THR A 1 331 ? -8.463 -17.849 -6.440 1.00 98.50 331 THR A N 1
ATOM 2633 C CA . THR A 1 331 ? -8.415 -17.631 -7.890 1.00 98.50 331 THR A CA 1
ATOM 2634 C C . THR A 1 331 ? -7.293 -16.662 -8.247 1.00 98.50 331 THR A C 1
ATOM 2636 O O . THR A 1 331 ? -6.896 -15.834 -7.421 1.00 98.50 331 THR A O 1
ATOM 2639 N N . ASP A 1 332 ? -6.847 -16.681 -9.502 1.00 97.94 332 ASP A N 1
ATOM 2640 C CA . ASP A 1 332 ? -5.912 -15.668 -9.991 1.00 97.94 332 ASP A CA 1
ATOM 2641 C C . ASP A 1 332 ? -6.482 -14.252 -9.769 1.00 97.94 332 ASP A C 1
ATOM 2643 O O . ASP A 1 332 ? -7.647 -14.001 -10.110 1.00 97.94 332 ASP A O 1
ATOM 2647 N N . PRO A 1 333 ? -5.709 -13.328 -9.166 1.00 97.81 333 PRO A N 1
ATOM 2648 C CA . PRO A 1 333 ? -6.176 -11.976 -8.904 1.00 97.81 333 PRO A CA 1
ATOM 2649 C C . PRO A 1 333 ? -6.445 -11.212 -10.197 1.00 97.81 333 PRO A C 1
ATOM 2651 O O . PRO A 1 333 ? -5.595 -11.141 -11.086 1.00 97.81 333 PRO A O 1
ATOM 2654 N N . ARG A 1 334 ? -7.615 -10.581 -10.277 1.00 96.44 334 ARG A N 1
ATOM 2655 C CA . ARG A 1 334 ? -8.006 -9.726 -11.396 1.00 96.44 334 ARG A CA 1
ATOM 2656 C C . ARG A 1 334 ? -7.864 -8.262 -11.006 1.00 96.44 334 ARG A C 1
ATOM 2658 O O . ARG A 1 334 ? -8.453 -7.847 -10.011 1.00 96.44 334 ARG A O 1
ATOM 2665 N N . ASN A 1 335 ? -7.153 -7.479 -11.815 1.00 96.69 335 ASN A N 1
ATOM 2666 C CA . ASN A 1 335 ? -7.127 -6.023 -11.677 1.00 96.69 335 ASN A CA 1
ATOM 2667 C C . ASN A 1 335 ? -8.564 -5.462 -11.805 1.00 96.69 335 ASN A C 1
ATOM 2669 O O . ASN A 1 335 ? -9.350 -5.928 -12.641 1.00 96.69 335 ASN A O 1
ATOM 2673 N N . LEU A 1 336 ? -8.943 -4.511 -10.948 1.00 93.62 336 LEU A N 1
ATOM 2674 C CA . LEU A 1 336 ? -10.287 -3.922 -10.945 1.00 93.62 336 LEU A CA 1
ATOM 2675 C C . LEU A 1 336 ? -10.500 -2.864 -12.036 1.00 93.62 336 LEU A C 1
ATOM 2677 O O . LEU A 1 336 ? -11.659 -2.519 -12.312 1.00 93.62 336 LEU A O 1
ATOM 2681 N N . GLY A 1 337 ? -9.425 -2.466 -12.719 1.00 90.00 337 GLY A N 1
ATOM 2682 C CA . GLY A 1 337 ? -9.427 -1.598 -13.887 1.00 90.00 337 GLY A CA 1
ATOM 2683 C C . GLY A 1 337 ? -9.666 -0.134 -13.548 1.00 90.00 337 GLY A C 1
ATOM 2684 O O . GLY A 1 337 ? -9.997 0.221 -12.422 1.00 90.00 337 GLY A O 1
ATOM 2685 N N . TYR A 1 338 ? -9.557 0.739 -14.543 1.00 83.88 338 TYR A N 1
ATOM 2686 C CA . TYR A 1 338 ? -9.840 2.161 -14.352 1.00 83.88 338 TYR A CA 1
ATOM 2687 C C . TYR A 1 338 ? -11.345 2.350 -14.074 1.00 83.88 338 TYR A C 1
ATOM 2689 O O . TYR A 1 338 ? -12.165 1.800 -14.822 1.00 83.88 338 TYR A O 1
ATOM 2697 N N . PRO A 1 339 ? -11.784 3.084 -13.028 1.00 71.19 339 PRO A N 1
ATOM 2698 C CA . PRO A 1 339 ? -11.093 4.061 -12.171 1.00 71.19 339 PRO A CA 1
ATOM 2699 C C . PRO A 1 339 ? -10.789 3.559 -10.743 1.00 71.19 339 PRO A C 1
ATOM 2701 O O . PRO A 1 339 ? -10.745 4.372 -9.817 1.00 71.19 339 PRO A O 1
ATOM 2704 N N . PHE A 1 340 ? -10.745 2.239 -10.549 1.00 57.22 340 PHE A N 1
ATOM 2705 C CA . PHE A 1 340 ? -10.668 1.620 -9.230 1.00 57.22 340 PHE A CA 1
ATOM 2706 C C . PHE A 1 340 ? -9.247 1.622 -8.704 1.00 57.22 340 PHE A C 1
ATOM 2708 O O . PHE A 1 340 ? -8.369 1.000 -9.343 1.00 57.22 340 PHE A O 1
#

Secondary structure (DSSP, 8-state):
-HHHHHHHHHHHHHHTT-HHHHHHHHHHHTT--SGGGTTHHHHHHHHHHHTT-HHHHHHHHHHHHHH----SHHHHHHHHHHHHHHHHHHHTTSPPP-------TTSSSSS-EEEEEEETTEEEEEEEEE---TTPEEEEE-TTS--EEEEE---EEEEEEEEES-TTSS--EEEES----TTEEEEEEEE-TTSSEEEEEEEETTSPPEEEEEEEETTTEEPPPEE--TTT--TTS-EEEEEE-TTSSEEEEEE--TT-SSSBEEEEEEB-TTS-B---EE-HHHH--SSBEEEEEEETTTTEEEEEESSSSSSSSSEEEEEEB-SS-BPPPEE--TT-

Sequence (340 aa):
DHEYCVFQLAESLRGYKNFTDAEQWYALAKDFKNPKYILSSFWYAETLRANQKYSEAIDSFNSFLAEYSTKDSFVSKAKLEIASCQFALYELRYPRLFMLSKLHNDINQKGSNYTPALKDGDFYFTSSRPISTLGKKEVLSDGNNTNKVSRKETPFINAVYEVKGNPLQENVSIKRAISVGKGMETAAPSFHPNGKMMYITSWTAQGNKKIYQVNAISGSDWADPVELGTQINIKGFNSQQPFVTKDGKYLIFSSDRPGGIGKFDLWYCPLRPDGSVGQAINMGKTINSAEDDQAPYYNPLTNKLIYSSNGRVGLGGFDFYESKGDFTDWTDPRNLGYPF